Protein AF-0000000080211846 (afdb_homodimer)

Secondary structure (DSSP, 8-state):
----------------HHHHHHHHHHHHHHHHHHHTT-HHHHHHHHHHHHTS------SS-EEEEE-HHHHHTS---GGGHHHHHHHTEESS---HHHHHTSPTT-EEE-SSTT-EEEEEE--TT-EEETTEEEEEEEEE-SSS-EEEEESS----/----------------HHHHHHHHHHHHHHHHHHHTT-HHHHHHHHHHHHTS------SS-EEEEE-HHHHHTS---GGGHHHHHHHTEESS---HHHHHTSPTT-EEE-SSTT-EEEEEE--TT-EEETTEEEEEEEEE-SSS-EEEEESS----

Sequence (312 aa):
MGFHLFIFLALLTIPKSEATANRTDLHVAMAEMRSKSYYSFVMLLELLHSNGSQPQLSGEVTFLMPEDRKLSEFSVSVSSLRNFILSHTIPTPLNYNDFLHFPTGTLIPSGIQTRMITIQNHGRSNFLVNNAQIVAPNVCQSSSIRCHGIDKVIEYMGFHLFIFLALLTIPKSEATANRTDLHVAMAEMRSKSYYSFVMLLELLHSNGSQPQLSGEVTFLMPEDRKLSEFSVSVSSLRNFILSHTIPTPLNYNDFLHFPTGTLIPSGIQTRMITIQNHGRSNFLVNNAQIVAPNVCQSSSIRCHGIDKVIEY

Radius of gyration: 25.63 Å; Cα contacts (8 Å, |Δi|>4): 582; chains: 2; bounding box: 61×120×48 Å

Structure (mmCIF, N/CA/C/O backbone):
data_AF-0000000080211846-model_v1
#
loop_
_entity.id
_entity.type
_entity.pdbx_description
1 polymer 'FAS1 domain-containing protein SELMODRAFT_448915'
#
loop_
_atom_site.group_PDB
_atom_site.id
_atom_site.type_symbol
_atom_site.label_atom_id
_atom_site.label_alt_id
_atom_site.label_comp_id
_atom_site.label_asym_id
_atom_site.label_entity_id
_atom_site.label_seq_id
_atom_site.pdbx_PDB_ins_code
_atom_site.Cartn_x
_atom_site.Cartn_y
_atom_site.Cartn_z
_atom_site.occupancy
_atom_site.B_iso_or_equiv
_atom_site.auth_seq_id
_atom_site.auth_comp_id
_atom_site.auth_asym_id
_atom_site.auth_atom_id
_atom_site.pdbx_PDB_model_num
ATOM 1 N N . MET A 1 1 ? -34.312 -62.469 22.516 1 39.78 1 MET A N 1
ATOM 2 C CA . MET A 1 1 ? -33.281 -62 21.594 1 39.78 1 MET A CA 1
ATOM 3 C C . MET A 1 1 ? -33.219 -60.5 21.562 1 39.78 1 MET A C 1
ATOM 5 O O . MET A 1 1 ? -34.156 -59.844 21.078 1 39.78 1 MET A O 1
ATOM 9 N N . GLY A 1 2 ? -32.594 -59.781 22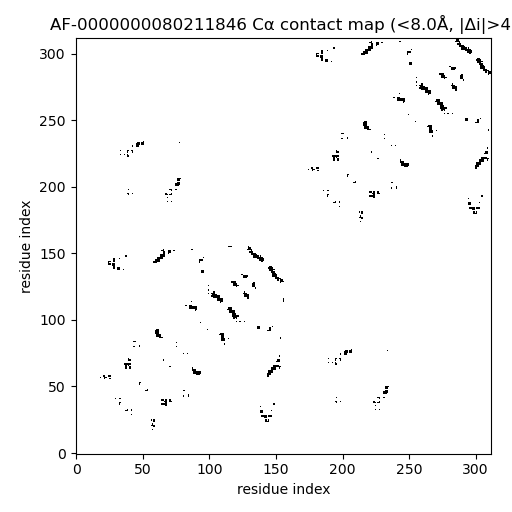.578 1 47.19 2 GLY A N 1
ATOM 10 C CA . GLY A 1 2 ? -32.5 -58.344 22.828 1 47.19 2 GLY A CA 1
ATOM 11 C C . GLY A 1 2 ? -31.672 -57.625 21.797 1 47.19 2 GLY A C 1
ATOM 12 O O . GLY A 1 2 ? -30.547 -58.031 21.484 1 47.19 2 GLY A O 1
ATOM 13 N N . PHE A 1 3 ? -32.344 -56.906 20.859 1 52.28 3 PHE A N 1
ATOM 14 C CA . PHE A 1 3 ? -31.766 -56.031 19.844 1 52.28 3 PHE A CA 1
ATOM 15 C C . PHE A 1 3 ? -30.969 -54.875 20.5 1 52.28 3 PHE A C 1
ATOM 17 O O . PHE A 1 3 ? -31.547 -54.062 21.203 1 52.28 3 PHE A O 1
ATOM 24 N N . HIS A 1 4 ? -29.719 -55.094 20.859 1 53.62 4 HIS A N 1
ATOM 25 C CA . HIS A 1 4 ? -28.859 -54 21.297 1 53.62 4 HIS A CA 1
ATOM 26 C C . HIS A 1 4 ? -28.625 -53 20.172 1 53.62 4 HIS A C 1
ATOM 28 O O . HIS A 1 4 ? -28.25 -53.375 19.062 1 53.62 4 HIS A O 1
ATOM 34 N N . LEU A 1 5 ? -29.312 -51.875 20.172 1 52.97 5 LEU A N 1
ATOM 35 C CA . LEU A 1 5 ? -29.125 -50.688 19.328 1 52.97 5 LEU A CA 1
ATOM 36 C C . LEU A 1 5 ? -27.75 -50.094 19.547 1 52.97 5 LEU A C 1
ATOM 38 O O . LEU A 1 5 ? -27.422 -49.656 20.656 1 52.97 5 LEU A O 1
ATOM 42 N N . PHE A 1 6 ? -26.734 -50.5 18.797 1 52.59 6 PHE A N 1
ATOM 43 C CA . PHE A 1 6 ? -25.438 -49.844 18.812 1 52.59 6 PHE A CA 1
ATOM 44 C C . PHE A 1 6 ? -25.547 -48.438 18.281 1 52.59 6 PHE A C 1
ATOM 46 O O . PHE A 1 6 ? -25.969 -48.219 17.141 1 52.59 6 PHE A O 1
ATOM 53 N N . ILE A 1 7 ? -25.766 -47.469 19.156 1 52.41 7 ILE A N 1
ATOM 54 C CA . ILE A 1 7 ? -25.703 -46.062 18.812 1 52.41 7 ILE A CA 1
ATOM 55 C C . ILE A 1 7 ? -24.281 -45.688 18.375 1 52.41 7 ILE A C 1
ATOM 57 O O . ILE A 1 7 ? -23.328 -45.844 19.141 1 52.41 7 ILE A O 1
ATOM 61 N N . PHE A 1 8 ? -23.969 -45.75 17.094 1 50.41 8 PHE A N 1
ATOM 62 C CA . PHE A 1 8 ? -22.719 -45.219 16.547 1 50.41 8 PHE A CA 1
ATOM 63 C C . PHE A 1 8 ? -22.656 -43.688 16.75 1 50.41 8 PHE A C 1
ATOM 65 O O . PHE A 1 8 ? -23.453 -42.969 16.156 1 50.41 8 PHE A O 1
ATOM 72 N N . LEU A 1 9 ? -22.141 -43.25 17.859 1 48.22 9 LEU A N 1
ATOM 73 C CA . LEU A 1 9 ? -21.844 -41.844 18.031 1 48.22 9 LEU A CA 1
ATOM 74 C C . LEU A 1 9 ? -20.703 -41.406 17.109 1 48.22 9 LEU A C 1
ATOM 76 O O . LEU A 1 9 ? -19.562 -41.844 17.266 1 48.22 9 LEU A O 1
ATOM 80 N N . ALA A 1 10 ? -21.016 -41.031 15.867 1 50.59 10 ALA A N 1
ATOM 81 C CA . ALA A 1 10 ? -20.031 -40.375 15 1 50.59 10 ALA A CA 1
ATOM 82 C C . ALA A 1 10 ? -19.531 -39.094 15.625 1 50.59 10 ALA A C 1
ATOM 84 O O . ALA A 1 10 ? -20.312 -38.156 15.859 1 50.59 10 ALA A O 1
ATOM 85 N N . LEU A 1 11 ? -18.469 -39.156 16.375 1 47.41 11 LEU A N 1
ATOM 86 C CA . LEU A 1 11 ? -17.781 -37.938 16.781 1 47.41 11 LEU A CA 1
ATOM 87 C C . LEU A 1 11 ? -17.391 -37.094 15.586 1 47.41 11 LEU A C 1
ATOM 89 O O . LEU A 1 11 ? -16.594 -37.5 14.742 1 47.41 11 LEU A O 1
ATOM 93 N N . LEU A 1 12 ? -18.25 -36.156 15.148 1 48.09 12 LEU A N 1
ATOM 94 C CA . LEU A 1 12 ? -17.906 -35.094 14.195 1 48.09 12 LEU A CA 1
ATOM 95 C C . LEU A 1 12 ? -16.688 -34.312 14.656 1 48.09 12 LEU A C 1
ATOM 97 O O . LEU A 1 12 ? -16.75 -33.562 15.625 1 48.09 12 LEU A O 1
ATOM 101 N N . THR A 1 13 ? -15.492 -34.781 14.43 1 43.75 13 THR A N 1
ATOM 102 C CA . THR A 1 13 ? -14.305 -33.938 14.594 1 43.75 13 THR A CA 1
ATOM 103 C C . THR A 1 13 ? -14.375 -32.719 13.672 1 43.75 13 THR A C 1
ATOM 105 O O . THR A 1 13 ? -14.539 -32.875 12.453 1 43.75 13 THR A O 1
ATOM 108 N N . ILE A 1 14 ? -14.992 -31.672 14.102 1 48.69 14 ILE A N 1
ATOM 109 C CA . ILE A 1 14 ? -14.883 -30.375 13.422 1 48.69 14 ILE A CA 1
ATOM 110 C C . ILE A 1 14 ? -13.43 -30.125 13.023 1 48.69 14 ILE A C 1
ATOM 112 O O . ILE A 1 14 ? -12.539 -30.141 13.875 1 48.69 14 ILE A O 1
ATOM 116 N N . PRO A 1 15 ? -13.102 -30.297 11.711 1 48.09 15 PRO A N 1
ATOM 117 C CA . PRO A 1 15 ? -11.734 -29.969 11.289 1 48.09 15 PRO A CA 1
ATOM 118 C C . PRO A 1 15 ? -11.289 -28.578 11.75 1 48.09 15 PRO A C 1
ATOM 120 O O . PRO A 1 15 ? -11.703 -27.578 11.18 1 48.09 15 PRO A O 1
ATOM 123 N N . LYS A 1 16 ? -11.352 -28.188 12.867 1 49.94 16 LYS A N 1
ATOM 124 C CA . LYS A 1 16 ? -10.859 -26.953 13.469 1 49.94 16 LYS A CA 1
ATOM 125 C C . LYS A 1 16 ? -9.461 -26.609 12.953 1 49.94 16 LYS A C 1
ATOM 127 O O . LYS A 1 16 ? -9.133 -25.438 12.773 1 49.94 16 LYS A O 1
ATOM 132 N N . SER A 1 17 ? -8.594 -27.5 12.641 1 47.66 17 SER A N 1
ATOM 133 C CA . SER A 1 17 ? -7.152 -27.344 12.484 1 47.66 17 SER A CA 1
ATOM 134 C C . SER A 1 17 ? -6.816 -26.578 11.211 1 47.66 17 SER A C 1
ATOM 136 O O . SER A 1 17 ? -5.879 -25.781 11.188 1 47.66 17 SER A O 1
ATOM 138 N N . GLU A 1 18 ? -7.852 -26.656 10.289 1 49.94 18 GLU A N 1
ATOM 139 C CA . GLU A 1 18 ? -7.48 -26.094 8.992 1 49.94 18 GLU A CA 1
ATOM 140 C C . GLU A 1 18 ? -7.562 -24.562 9.008 1 49.94 18 GLU A C 1
ATOM 142 O O . GLU A 1 18 ? -6.703 -23.891 8.438 1 49.94 18 GLU A O 1
ATOM 147 N N . ALA A 1 19 ? -8.555 -24.047 9.68 1 52.06 19 ALA A N 1
ATOM 148 C CA . ALA A 1 19 ? -8.789 -22.609 9.664 1 52.06 19 ALA A CA 1
ATOM 149 C C . ALA A 1 19 ? -7.656 -21.859 10.367 1 52.06 19 ALA A C 1
ATOM 151 O O . ALA A 1 19 ? -7.219 -20.812 9.906 1 52.06 19 ALA A O 1
ATOM 152 N N . THR A 1 20 ? -7.266 -22.406 11.586 1 51.19 20 THR A N 1
ATOM 153 C CA . THR A 1 20 ? -6.184 -21.766 12.32 1 51.19 20 THR A CA 1
ATOM 154 C C . THR A 1 20 ? -4.887 -21.812 11.516 1 51.19 20 THR A C 1
ATOM 156 O O . THR A 1 20 ? -4.133 -20.828 11.492 1 51.19 20 THR A O 1
ATOM 159 N N . ALA A 1 21 ? -4.637 -22.891 10.898 1 49.47 21 ALA A N 1
ATOM 160 C CA . ALA A 1 21 ? -3.461 -23.062 10.047 1 49.47 21 ALA A CA 1
ATOM 161 C C . ALA A 1 21 ? -3.439 -22.031 8.922 1 49.47 21 ALA A C 1
ATOM 163 O O . ALA A 1 21 ? -2.383 -21.5 8.586 1 49.47 21 ALA A O 1
ATOM 164 N N . ASN A 1 22 ? -4.574 -21.656 8.555 1 61.22 22 ASN A N 1
ATOM 165 C CA . ASN A 1 22 ? -4.707 -20.75 7.426 1 61.22 22 ASN A CA 1
ATOM 166 C C . ASN A 1 22 ? -4.34 -19.312 7.816 1 61.22 22 ASN A C 1
ATOM 168 O O . ASN A 1 22 ? -3.648 -18.625 7.066 1 61.22 22 ASN A O 1
ATOM 172 N N . ARG A 1 23 ? -4.645 -18.969 8.977 1 70.06 23 ARG A N 1
ATOM 173 C CA . ARG A 1 23 ? -4.309 -17.609 9.43 1 70.06 23 ARG A CA 1
ATOM 174 C C . ARG A 1 23 ? -2.814 -17.484 9.703 1 70.06 23 ARG A C 1
ATOM 176 O O . ARG A 1 23 ? -2.203 -16.469 9.359 1 70.06 23 ARG A O 1
ATOM 183 N N . THR A 1 24 ? -2.342 -18.562 10.156 1 81.56 24 THR A N 1
ATOM 184 C CA . THR A 1 24 ? -0.911 -18.594 10.438 1 81.56 24 THR A CA 1
ATOM 185 C C . THR A 1 24 ? -0.105 -18.578 9.148 1 81.56 24 THR A C 1
ATOM 187 O O . THR A 1 24 ? 0.896 -17.859 9.039 1 81.56 24 THR A O 1
ATOM 190 N N . ASP A 1 25 ? -0.625 -19.219 8.211 1 91.75 25 ASP A N 1
ATOM 191 C CA . ASP A 1 25 ? 0.097 -19.266 6.941 1 91.75 25 ASP A CA 1
ATOM 192 C C . ASP A 1 25 ? 0.125 -17.906 6.262 1 91.75 25 ASP A C 1
ATOM 194 O O . ASP A 1 25 ? 1.147 -17.5 5.699 1 91.75 25 ASP A O 1
ATOM 198 N N . LEU A 1 26 ? -0.958 -17.266 6.301 1 93.62 26 LEU A N 1
ATOM 199 C CA . LEU A 1 26 ? -1.021 -15.945 5.668 1 93.62 26 LEU A CA 1
ATOM 200 C C . LEU A 1 26 ? -0.091 -14.961 6.371 1 93.62 26 LEU A C 1
ATOM 202 O O . LEU A 1 26 ? 0.578 -14.164 5.715 1 93.62 26 LEU A O 1
ATOM 206 N N . HIS A 1 27 ? -0.063 -15.062 7.672 1 93.44 27 HIS A N 1
ATOM 207 C CA . HIS A 1 27 ? 0.817 -14.18 8.43 1 93.44 27 HIS A CA 1
ATOM 208 C C . HIS A 1 27 ? 2.281 -14.43 8.078 1 93.44 27 HIS A C 1
ATOM 210 O O . HIS A 1 27 ? 3.055 -13.484 7.91 1 93.44 27 HIS A O 1
ATOM 216 N N . VAL A 1 28 ? 2.625 -15.68 7.984 1 96.25 28 VAL A N 1
ATOM 217 C CA . VAL A 1 28 ? 3.99 -16.062 7.629 1 96.25 28 VAL A CA 1
ATOM 218 C C . VAL A 1 28 ? 4.312 -15.562 6.223 1 96.25 28 VAL A C 1
ATOM 220 O O . VAL A 1 28 ? 5.371 -14.977 5.992 1 96.25 28 VAL A O 1
ATOM 223 N N . ALA A 1 29 ? 3.412 -15.734 5.312 1 97 29 ALA A N 1
ATOM 224 C CA . ALA A 1 29 ? 3.607 -15.289 3.936 1 97 29 ALA A CA 1
ATOM 225 C C . ALA A 1 29 ? 3.771 -13.773 3.873 1 97 29 ALA A C 1
ATOM 227 O O . ALA A 1 29 ? 4.66 -13.266 3.182 1 97 29 ALA A O 1
ATOM 228 N N . MET A 1 30 ? 2.939 -13.062 4.598 1 97.12 30 MET A N 1
ATOM 229 C CA . MET A 1 30 ? 3 -11.602 4.586 1 97.12 30 MET A CA 1
ATOM 230 C C . MET A 1 30 ? 4.34 -11.109 5.121 1 97.12 30 MET A C 1
ATOM 232 O O . MET A 1 30 ? 4.875 -10.109 4.641 1 97.12 30 MET A O 1
ATOM 236 N N . ALA A 1 31 ? 4.844 -11.805 6.109 1 97.75 31 ALA A N 1
ATOM 237 C CA . ALA A 1 31 ? 6.16 -11.438 6.625 1 97.75 31 ALA A CA 1
ATOM 238 C C . ALA A 1 31 ? 7.238 -11.602 5.559 1 97.75 31 ALA A C 1
ATOM 240 O O . ALA A 1 31 ? 8.125 -10.758 5.426 1 97.75 31 ALA A O 1
ATOM 241 N N . GLU A 1 32 ? 7.125 -12.648 4.824 1 98.62 32 GLU A N 1
ATOM 242 C CA . GLU A 1 32 ? 8.086 -12.875 3.746 1 98.62 32 GLU A CA 1
ATOM 243 C C . GLU A 1 32 ? 7.914 -11.852 2.629 1 98.62 32 GLU A C 1
ATOM 245 O O . GLU A 1 32 ? 8.898 -11.375 2.064 1 98.62 32 GLU A O 1
ATOM 250 N N . MET A 1 33 ? 6.715 -11.461 2.273 1 98.75 33 MET A N 1
ATOM 251 C CA . MET A 1 33 ? 6.449 -10.406 1.302 1 98.75 33 MET A CA 1
ATOM 252 C C . MET A 1 33 ? 7.102 -9.094 1.733 1 98.75 33 MET A C 1
ATOM 254 O O . MET A 1 33 ? 7.762 -8.43 0.933 1 98.75 33 MET A O 1
ATOM 258 N N . ARG A 1 34 ? 6.941 -8.773 2.996 1 98.62 34 ARG A N 1
ATOM 259 C CA . ARG A 1 34 ? 7.508 -7.539 3.518 1 98.62 34 ARG A CA 1
ATOM 260 C C . ARG A 1 34 ? 9.031 -7.551 3.43 1 98.62 34 ARG A C 1
ATOM 262 O O . ARG A 1 34 ? 9.648 -6.531 3.115 1 98.62 34 ARG A O 1
ATOM 269 N N . SER A 1 35 ? 9.555 -8.695 3.678 1 98.5 35 SER A N 1
ATOM 270 C CA . SER A 1 35 ? 11.008 -8.812 3.66 1 98.5 35 SER A CA 1
ATOM 271 C C . SER A 1 35 ? 11.562 -8.547 2.266 1 98.5 35 SER A C 1
ATOM 273 O O . SER A 1 35 ? 12.75 -8.242 2.111 1 98.5 35 SER A O 1
ATOM 275 N N . LYS A 1 36 ? 10.719 -8.711 1.269 1 98.69 36 LYS A N 1
ATOM 276 C CA . LYS A 1 36 ? 11.133 -8.469 -0.11 1 98.69 36 LYS A CA 1
ATOM 277 C C . LYS A 1 36 ? 10.492 -7.203 -0.666 1 98.69 36 LYS A C 1
ATOM 279 O O . LYS A 1 36 ? 10.422 -7.02 -1.883 1 98.69 36 LYS A O 1
ATOM 284 N N . SER A 1 37 ? 9.922 -6.344 0.214 1 98.56 37 SER A N 1
ATOM 285 C CA . SER A 1 37 ? 9.477 -4.977 -0.052 1 98.56 37 SER A CA 1
ATOM 286 C C . SER A 1 37 ? 8.172 -4.961 -0.835 1 98.56 37 SER A C 1
ATOM 288 O O . SER A 1 37 ? 7.898 -4.016 -1.576 1 98.56 37 SER A O 1
ATOM 290 N N . TYR A 1 38 ? 7.418 -6.031 -0.747 1 98.81 38 TYR A N 1
ATOM 291 C CA . TYR A 1 38 ? 6.062 -6.023 -1.295 1 98.81 38 TYR A CA 1
ATOM 292 C C . TYR A 1 38 ? 5.059 -5.535 -0.26 1 98.81 38 TYR A C 1
ATOM 294 O O . TYR A 1 38 ? 4.125 -6.258 0.095 1 98.81 38 TYR A O 1
ATOM 302 N N . TYR A 1 39 ? 5.164 -4.289 0.101 1 98.69 39 TYR A N 1
ATOM 303 C CA . TYR A 1 39 ? 4.422 -3.691 1.204 1 98.69 39 TYR A CA 1
ATOM 304 C C . TYR A 1 39 ? 2.982 -3.396 0.794 1 98.69 39 TYR A C 1
ATOM 306 O O . TYR A 1 39 ? 2.051 -3.623 1.57 1 98.69 39 TYR A O 1
ATOM 314 N N . SER A 1 40 ? 2.855 -2.871 -0.429 1 98.12 40 SER A N 1
ATOM 315 C CA . SER A 1 40 ? 1.535 -2.463 -0.898 1 98.12 40 SER A CA 1
ATOM 316 C C . SER A 1 40 ? 0.604 -3.662 -1.038 1 98.12 40 SER A C 1
ATOM 318 O O . SER A 1 40 ? -0.578 -3.58 -0.695 1 98.12 40 SER A O 1
ATOM 320 N N . PHE A 1 41 ? 1.16 -4.766 -1.523 1 98.38 41 PHE A N 1
ATOM 321 C CA . PHE A 1 41 ? 0.325 -5.953 -1.658 1 98.38 41 PHE A CA 1
ATOM 322 C C . PHE A 1 41 ? -0.092 -6.48 -0.29 1 98.38 41 PHE A C 1
ATOM 324 O O . PHE A 1 41 ? -1.237 -6.895 -0.101 1 98.38 41 PHE A O 1
ATOM 331 N N . VAL A 1 42 ? 0.821 -6.492 0.665 1 97.38 42 VAL A N 1
ATOM 332 C CA . VAL A 1 42 ? 0.51 -6.891 2.035 1 97.38 42 VAL A CA 1
ATOM 333 C C . VAL A 1 42 ? -0.622 -6.02 2.58 1 97.38 42 VAL A C 1
ATOM 335 O O . VAL A 1 42 ? -1.56 -6.531 3.197 1 97.38 42 VAL A O 1
ATOM 338 N N . MET A 1 43 ? -0.547 -4.766 2.311 1 96.75 43 MET A N 1
ATOM 339 C CA . MET A 1 43 ? -1.569 -3.855 2.818 1 96.75 43 MET A CA 1
ATOM 340 C C . MET A 1 43 ? -2.934 -4.18 2.219 1 96.75 43 MET A C 1
ATOM 342 O O . MET A 1 43 ? -3.947 -4.152 2.918 1 96.75 43 MET A O 1
ATOM 346 N N . LEU A 1 44 ? -2.947 -4.473 0.944 1 95.62 44 LEU A N 1
ATOM 347 C CA . LEU A 1 44 ? -4.207 -4.855 0.316 1 95.62 44 LEU A CA 1
ATOM 348 C C . LEU A 1 44 ? -4.758 -6.137 0.939 1 95.62 44 LEU A C 1
ATOM 350 O O . LEU A 1 44 ? -5.965 -6.25 1.168 1 95.62 44 LEU A O 1
ATOM 354 N N . LEU A 1 45 ? -3.908 -7.117 1.182 1 94.94 45 LEU A N 1
ATOM 355 C CA . LEU A 1 45 ? -4.332 -8.359 1.816 1 94.94 45 LEU A CA 1
ATOM 356 C C . LEU A 1 45 ? -4.93 -8.094 3.193 1 94.94 45 LEU A C 1
ATOM 358 O O . LEU A 1 45 ? -5.953 -8.672 3.555 1 94.94 45 LEU A O 1
ATOM 362 N N . GLU A 1 46 ? -4.281 -7.18 3.91 1 92.12 46 GLU A N 1
ATOM 363 C CA . GLU A 1 46 ? -4.766 -6.836 5.242 1 92.12 46 GLU A CA 1
ATOM 364 C C . GLU A 1 46 ? -6.137 -6.168 5.172 1 92.12 46 GLU A C 1
ATOM 366 O O . GLU A 1 46 ? -7.016 -6.465 5.984 1 92.12 46 GLU A O 1
ATOM 371 N N . LEU A 1 47 ? -6.266 -5.277 4.23 1 93 47 LEU A N 1
ATOM 372 C CA . LEU A 1 47 ? -7.547 -4.605 4.062 1 93 47 LEU A CA 1
ATOM 373 C C . LEU A 1 47 ? -8.648 -5.609 3.725 1 93 47 LEU A C 1
ATOM 375 O O . LEU A 1 47 ? -9.758 -5.52 4.25 1 93 47 LEU A O 1
ATOM 379 N N . LEU A 1 48 ? -8.336 -6.504 2.891 1 91.12 48 LEU A N 1
ATOM 380 C CA . LEU A 1 48 ? -9.297 -7.527 2.494 1 91.12 48 LEU A CA 1
ATOM 381 C C . LEU A 1 48 ? -9.672 -8.406 3.682 1 91.12 48 LEU A C 1
ATOM 383 O O . LEU A 1 48 ? -10.844 -8.742 3.863 1 91.12 48 LEU A O 1
ATOM 387 N N . HIS A 1 49 ? -8.68 -8.805 4.406 1 85.62 49 HIS A N 1
ATOM 388 C CA . HIS A 1 49 ? -8.875 -9.703 5.535 1 85.62 49 HIS A CA 1
ATOM 389 C C . HIS A 1 49 ? -9.75 -9.07 6.602 1 85.62 49 HIS A C 1
ATOM 391 O O . HIS A 1 49 ? -10.531 -9.766 7.262 1 85.62 49 HIS A O 1
ATOM 397 N N . SER A 1 50 ? -9.766 -7.812 6.711 1 81 50 SER A N 1
ATOM 398 C CA . SER A 1 50 ? -10.5 -7.105 7.754 1 81 50 SER A CA 1
ATOM 399 C C . SER A 1 50 ? -11.969 -6.926 7.371 1 81 50 SER A C 1
ATOM 401 O O . SER A 1 50 ? -12.812 -6.656 8.227 1 81 50 SER A O 1
ATOM 403 N N . ASN A 1 51 ? -12.336 -6.91 6.113 1 74.75 51 ASN A N 1
ATOM 404 C CA . ASN A 1 51 ? -13.688 -6.625 5.633 1 74.75 51 ASN A CA 1
ATOM 405 C C . ASN A 1 51 ? -14.609 -7.828 5.797 1 74.75 51 ASN A C 1
ATOM 407 O O . ASN A 1 51 ? -15.805 -7.75 5.5 1 74.75 51 ASN A O 1
ATOM 411 N N . GLY A 1 52 ? -14.305 -8.781 6.566 1 61.78 52 GLY A N 1
ATOM 412 C CA . GLY A 1 52 ? -15.195 -9.883 6.91 1 61.78 52 GLY A CA 1
ATOM 413 C C . GLY A 1 52 ? -15.531 -10.766 5.727 1 61.78 52 GLY A C 1
ATOM 414 O O . GLY A 1 52 ? -16.141 -11.828 5.891 1 61.78 52 GLY A O 1
ATOM 415 N N . SER A 1 53 ? -15.625 -10.273 4.492 1 54.47 53 SER A N 1
ATOM 416 C CA . SER A 1 53 ? -16.078 -11.047 3.34 1 54.47 53 SER A CA 1
ATOM 417 C C . SER A 1 53 ? -15.023 -12.062 2.908 1 54.47 53 SER A C 1
ATOM 419 O O . SER A 1 53 ? -15.109 -12.625 1.813 1 54.47 53 SER A O 1
ATOM 421 N N . GLN A 1 54 ? -14.172 -12.5 3.688 1 55.34 54 GLN A N 1
ATOM 422 C CA . GLN A 1 54 ? -12.906 -13.039 3.211 1 55.34 54 GLN A CA 1
ATOM 423 C C . GLN A 1 54 ? -13.102 -14.383 2.52 1 55.34 54 GLN A C 1
ATOM 425 O O . GLN A 1 54 ? -13.641 -15.32 3.117 1 55.34 54 GLN A O 1
ATOM 430 N N . PRO A 1 55 ? -13.312 -14.336 1.182 1 53.91 55 PRO A N 1
ATOM 431 C CA . PRO A 1 55 ? -12.945 -15.656 0.663 1 53.91 55 PRO A CA 1
ATOM 432 C C . PRO A 1 55 ? -11.711 -16.234 1.351 1 53.91 55 PRO A C 1
ATOM 434 O O . PRO A 1 55 ? -10.828 -15.484 1.782 1 53.91 55 PRO A O 1
ATOM 437 N N . GLN A 1 56 ? -11.828 -17.281 2.006 1 55.31 56 GLN A N 1
ATOM 438 C CA . GLN A 1 56 ? -10.781 -18.016 2.711 1 55.31 56 GLN A CA 1
ATOM 439 C C . GLN A 1 56 ? -9.516 -18.109 1.867 1 55.31 56 GLN A C 1
ATOM 441 O O . GLN A 1 56 ? -9.469 -18.859 0.891 1 55.31 56 GLN A O 1
ATOM 446 N N . LEU A 1 57 ? -8.836 -16.906 1.703 1 70.81 57 LEU A N 1
ATOM 447 C CA . LEU A 1 57 ? -7.484 -17.203 1.244 1 70.81 57 LEU A CA 1
ATOM 448 C C . LEU A 1 57 ? -6.844 -18.281 2.119 1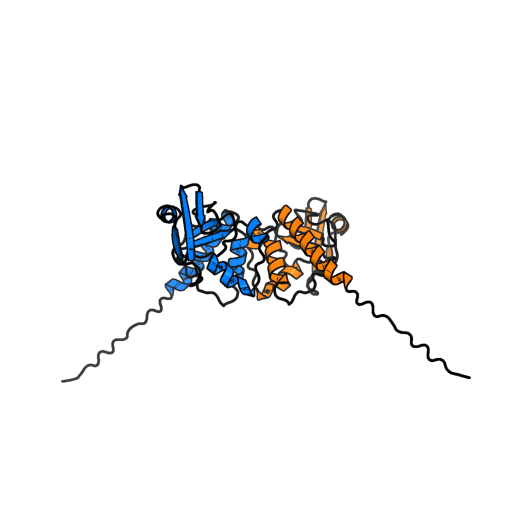 70.81 57 LEU A C 1
ATOM 450 O O . LEU A 1 57 ? -6.352 -17.984 3.211 1 70.81 57 LEU A O 1
ATOM 454 N N . SER A 1 58 ? -7.676 -19.406 2.105 1 65.06 58 SER A N 1
ATOM 455 C CA . SER A 1 58 ? -7.59 -20.562 2.975 1 65.06 58 SER A CA 1
ATOM 456 C C . SER A 1 58 ? -6.199 -21.188 2.934 1 65.06 58 SER A C 1
ATOM 458 O O . SER A 1 58 ? -5.977 -22.266 3.492 1 65.06 58 SER A O 1
ATOM 460 N N . GLY A 1 59 ? -5.32 -20.656 2.459 1 81.25 59 GLY A N 1
ATOM 461 C CA . GLY A 1 59 ? -4.07 -21.375 2.303 1 81.25 59 GLY A CA 1
ATOM 462 C C . GLY A 1 59 ? -3.963 -22.109 0.978 1 81.25 59 GLY A C 1
ATOM 463 O O . GLY A 1 59 ? -4.875 -22.031 0.151 1 81.25 59 GLY A O 1
ATOM 464 N N . GLU A 1 60 ? -2.805 -22.516 0.604 1 91.75 60 GLU A N 1
ATOM 465 C CA . GLU A 1 60 ? -2.488 -23.297 -0.588 1 91.75 60 GLU A CA 1
ATOM 466 C C . GLU A 1 60 ? -2.779 -22.5 -1.86 1 91.75 60 GLU A C 1
ATOM 468 O O . GLU A 1 60 ? -3.469 -23 -2.758 1 91.75 60 GLU A O 1
ATOM 473 N N . VAL A 1 61 ? -2.436 -21.344 -1.895 1 96.56 61 VAL A N 1
ATOM 474 C CA . VAL A 1 61 ? -2.609 -20.469 -3.055 1 96.56 61 VAL A CA 1
ATOM 475 C C . VAL A 1 61 ? -1.253 -19.938 -3.51 1 96.56 61 VAL A C 1
ATOM 477 O O . VAL A 1 61 ? -0.251 -20.094 -2.809 1 96.56 61 VAL A O 1
ATOM 480 N N . THR A 1 62 ? -1.191 -19.422 -4.672 1 98.06 62 THR A N 1
ATOM 481 C CA . THR A 1 62 ? -0.079 -18.625 -5.184 1 98.06 62 THR A CA 1
ATOM 482 C C . THR A 1 62 ? -0.503 -17.172 -5.402 1 98.06 62 THR A C 1
ATOM 484 O O . THR A 1 62 ? -1.474 -16.906 -6.113 1 98.06 62 THR A O 1
ATOM 487 N N . PHE A 1 63 ? 0.208 -16.312 -4.789 1 98.5 63 PHE A N 1
ATOM 488 C CA . PHE A 1 63 ? -0.016 -14.898 -5.059 1 98.5 63 PHE A CA 1
ATOM 489 C C . PHE A 1 63 ? 0.955 -14.383 -6.117 1 98.5 63 PHE A C 1
ATOM 491 O O . PHE A 1 63 ? 2.152 -14.672 -6.055 1 98.5 63 PHE A O 1
ATOM 498 N N . LEU A 1 64 ? 0.439 -13.68 -7.09 1 98.88 64 LEU A N 1
ATOM 499 C CA . LEU A 1 64 ? 1.207 -12.891 -8.047 1 98.88 64 LEU A CA 1
ATOM 500 C C . LEU A 1 64 ? 1.188 -11.414 -7.676 1 98.88 64 LEU A C 1
ATOM 502 O O . LEU A 1 64 ? 0.198 -10.719 -7.918 1 98.88 64 LEU A O 1
ATOM 506 N N . MET A 1 65 ? 2.262 -10.922 -7.129 1 98.94 65 MET A N 1
ATOM 507 C CA . MET A 1 65 ? 2.279 -9.633 -6.449 1 98.94 65 MET A CA 1
ATOM 508 C C . MET A 1 65 ? 2.912 -8.555 -7.332 1 98.94 65 MET A C 1
ATOM 510 O O . MET A 1 65 ? 4.125 -8.562 -7.551 1 98.94 65 MET A O 1
ATOM 514 N N . PRO A 1 66 ? 2.125 -7.586 -7.824 1 98.88 66 PRO A N 1
ATOM 515 C CA . PRO A 1 66 ? 2.785 -6.469 -8.508 1 98.88 66 PRO A CA 1
ATOM 516 C C . PRO A 1 66 ? 3.729 -5.695 -7.586 1 98.88 66 PRO A C 1
ATOM 518 O O . PRO A 1 66 ? 3.471 -5.582 -6.383 1 98.88 66 PRO A O 1
ATOM 521 N N . GLU A 1 67 ? 4.73 -5.172 -8.172 1 98.69 67 GLU A N 1
ATOM 522 C CA . GLU A 1 67 ? 5.625 -4.281 -7.441 1 98.69 67 GLU A CA 1
ATOM 523 C C . GLU A 1 67 ? 4.875 -3.062 -6.91 1 98.69 67 GLU A C 1
ATOM 525 O O . GLU A 1 67 ? 3.918 -2.596 -7.531 1 98.69 67 GLU A O 1
ATOM 530 N N . ASP A 1 68 ? 5.41 -2.502 -5.82 1 98.69 68 ASP A N 1
ATOM 531 C CA . ASP A 1 68 ? 4.746 -1.408 -5.117 1 98.69 68 ASP A CA 1
ATOM 532 C C . ASP A 1 68 ? 4.512 -0.221 -6.051 1 98.69 68 ASP A C 1
ATOM 534 O O . ASP A 1 68 ? 3.432 0.372 -6.047 1 98.69 68 ASP A O 1
ATOM 538 N N . ARG A 1 69 ? 5.512 0.151 -6.789 1 98.19 69 ARG A N 1
ATOM 539 C CA . ARG A 1 69 ? 5.379 1.297 -7.684 1 98.19 69 ARG A CA 1
ATOM 540 C C . ARG A 1 69 ? 4.246 1.086 -8.68 1 98.19 69 ARG A C 1
ATOM 542 O O . ARG A 1 69 ? 3.408 1.972 -8.875 1 98.19 69 ARG A O 1
ATOM 549 N N . LYS A 1 70 ? 4.199 -0.096 -9.266 1 98.19 70 LYS A N 1
ATOM 550 C CA . LYS A 1 70 ? 3.197 -0.384 -10.289 1 98.19 70 LYS A CA 1
ATOM 551 C C . LYS A 1 70 ? 1.8 -0.466 -9.68 1 98.19 70 LYS A C 1
ATOM 553 O O . LYS A 1 70 ? 0.825 -0.023 -10.289 1 98.19 70 LYS A O 1
ATOM 558 N N . LEU A 1 71 ? 1.73 -1.019 -8.516 1 98.12 71 LEU A N 1
ATOM 559 C CA . LEU A 1 71 ? 0.45 -1.102 -7.824 1 98.12 71 LEU A CA 1
ATOM 560 C C . LEU A 1 71 ? -0.068 0.29 -7.473 1 98.12 71 LEU A C 1
ATOM 562 O O . LEU A 1 71 ? -1.267 0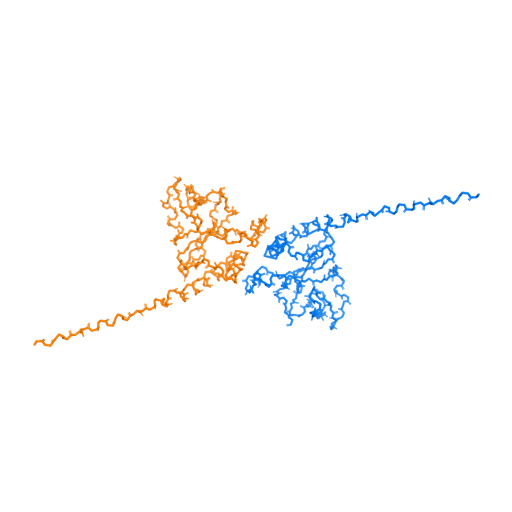.557 -7.582 1 98.12 71 LEU A O 1
ATOM 566 N N . SER A 1 72 ? 0.818 1.204 -7.047 1 97.12 72 SER A N 1
ATOM 567 C CA . SER A 1 72 ? 0.432 2.553 -6.645 1 97.12 72 SER A CA 1
ATOM 568 C C . SER A 1 72 ? -0.065 3.365 -7.836 1 97.12 72 SER A C 1
ATOM 570 O O . SER A 1 72 ? -0.729 4.391 -7.66 1 97.12 72 SER A O 1
ATOM 572 N N . GLU A 1 73 ? 0.281 2.928 -9.023 1 96.31 73 GLU A N 1
ATOM 573 C CA . GLU A 1 73 ? -0.128 3.611 -10.242 1 96.31 73 GLU A CA 1
ATOM 574 C C . GLU A 1 73 ? -1.48 3.104 -10.734 1 96.31 73 GLU A C 1
ATOM 576 O O . GLU A 1 73 ? -2.068 3.678 -11.656 1 96.31 73 GLU A O 1
ATOM 581 N N . PHE A 1 74 ? -1.934 2.051 -10.094 1 95 74 PHE A N 1
ATOM 582 C CA . PHE A 1 74 ? -3.199 1.427 -10.461 1 95 74 PHE A CA 1
ATOM 583 C C . PHE A 1 74 ? -4.309 1.849 -9.508 1 95 74 PHE A C 1
ATOM 585 O O . PHE A 1 74 ? -4.094 1.938 -8.297 1 95 74 PHE A O 1
ATOM 592 N N . SER A 1 75 ? -5.449 2.156 -10.023 1 90.56 75 SER A N 1
ATOM 593 C CA . SER A 1 75 ? -6.566 2.6 -9.195 1 90.56 75 SER A CA 1
ATOM 594 C C . SER A 1 75 ? -7.391 1.415 -8.703 1 90.56 75 SER A C 1
ATOM 596 O O . SER A 1 75 ? -8.211 0.871 -9.445 1 90.56 75 SER A O 1
ATOM 598 N N . VAL A 1 76 ? -7.098 0.997 -7.504 1 93.31 76 VAL A N 1
ATOM 599 C CA . VAL A 1 76 ? -7.902 -0.028 -6.852 1 93.31 76 VAL A CA 1
ATOM 600 C C . VAL A 1 76 ? -8.953 0.631 -5.961 1 93.31 76 VAL A C 1
ATOM 602 O O . VAL A 1 76 ? -8.656 1.588 -5.242 1 93.31 76 VAL A O 1
ATOM 605 N N . SER A 1 77 ? -10.188 0.195 -6.051 1 92.56 77 SER A N 1
ATOM 606 C CA . SER A 1 77 ? -11.25 0.692 -5.176 1 92.56 77 SER A CA 1
ATOM 607 C C . SER A 1 77 ? -11.602 -0.332 -4.105 1 92.56 77 SER A C 1
ATOM 609 O O . SER A 1 77 ? -11.297 -1.519 -4.246 1 92.56 77 SER A O 1
ATOM 611 N N . VAL A 1 78 ? -12.289 0.141 -3.086 1 90.81 78 VAL A N 1
ATOM 612 C CA . VAL A 1 78 ? -12.711 -0.754 -2.014 1 90.81 78 VAL A CA 1
ATOM 613 C C . VAL A 1 78 ? -13.664 -1.812 -2.57 1 90.81 78 VAL A C 1
ATOM 615 O O . VAL A 1 78 ? -13.547 -2.994 -2.236 1 90.81 78 VAL A O 1
ATOM 618 N N . SER A 1 79 ? -14.531 -1.391 -3.467 1 91.19 79 SER A N 1
ATOM 619 C CA . SER A 1 79 ? -15.539 -2.299 -4.004 1 91.19 79 SER A CA 1
ATOM 620 C C . SER A 1 79 ? -14.906 -3.352 -4.91 1 91.19 79 SER A C 1
ATOM 622 O O . SER A 1 79 ? -15.477 -4.426 -5.113 1 91.19 79 SER A O 1
ATOM 624 N N . SER A 1 80 ? -13.703 -3.064 -5.434 1 93.88 80 SER A N 1
ATOM 625 C CA . SER A 1 80 ? -13.078 -3.996 -6.363 1 93.88 80 SER A CA 1
ATOM 626 C C . SER A 1 80 ? -11.93 -4.75 -5.699 1 93.88 80 SER A C 1
ATOM 628 O O . SER A 1 80 ? -11.273 -5.582 -6.332 1 93.88 80 SER A O 1
ATOM 630 N N . LEU A 1 81 ? -11.703 -4.488 -4.457 1 94.5 81 LEU A N 1
ATOM 631 C CA . LEU A 1 81 ? -10.531 -4.996 -3.752 1 94.5 81 LEU A CA 1
ATOM 632 C C . LEU A 1 81 ? -10.492 -6.52 -3.793 1 94.5 81 LEU A C 1
ATOM 634 O O . LEU A 1 81 ? -9.461 -7.109 -4.121 1 94.5 81 LEU A O 1
ATOM 638 N N . ARG A 1 82 ? -11.609 -7.133 -3.504 1 93.69 82 ARG A N 1
ATOM 639 C CA . ARG A 1 82 ? -11.664 -8.594 -3.49 1 93.69 82 ARG A CA 1
ATOM 640 C C . ARG A 1 82 ? -11.344 -9.164 -4.867 1 93.69 82 ARG A C 1
ATOM 642 O O . ARG A 1 82 ? -10.523 -10.078 -4.988 1 93.69 82 ARG A O 1
ATOM 649 N N . ASN A 1 83 ? -11.984 -8.641 -5.879 1 95.19 83 ASN A N 1
ATOM 650 C CA . ASN A 1 83 ? -11.75 -9.125 -7.234 1 95.19 83 ASN A CA 1
ATOM 651 C C . ASN A 1 83 ? -10.305 -8.891 -7.668 1 95.19 83 ASN A C 1
ATOM 653 O O . ASN A 1 83 ? -9.734 -9.711 -8.391 1 95.19 83 ASN A O 1
ATOM 657 N N . PHE A 1 84 ? -9.797 -7.785 -7.234 1 96.75 84 PHE A N 1
ATOM 658 C CA . PHE A 1 84 ? -8.406 -7.492 -7.551 1 96.75 84 PHE A CA 1
ATOM 659 C C . PHE A 1 84 ? -7.48 -8.562 -6.977 1 96.75 84 PHE A C 1
ATOM 661 O O . PHE A 1 84 ? -6.652 -9.125 -7.695 1 96.75 84 PHE A O 1
ATOM 668 N N . ILE A 1 85 ? -7.668 -8.875 -5.715 1 96.75 85 ILE A N 1
ATOM 669 C CA . ILE A 1 85 ? -6.809 -9.852 -5.051 1 96.75 85 ILE A CA 1
ATOM 670 C C . ILE A 1 85 ? -7.008 -11.227 -5.68 1 96.75 85 ILE A C 1
ATOM 672 O O . ILE A 1 85 ? -6.039 -11.93 -5.973 1 96.75 85 ILE A O 1
ATOM 676 N N . LEU A 1 86 ? -8.211 -11.586 -5.926 1 96.56 86 LEU A N 1
ATOM 677 C CA . LEU A 1 86 ? -8.5 -12.898 -6.492 1 96.56 86 LEU A CA 1
ATOM 678 C C . LEU A 1 86 ? -7.914 -13.031 -7.895 1 96.56 86 LEU A C 1
ATOM 680 O O . LEU A 1 86 ? -7.453 -14.102 -8.281 1 96.56 86 LEU A O 1
ATOM 684 N N . SER A 1 87 ? -7.859 -11.953 -8.672 1 97.44 87 SER A N 1
ATOM 685 C CA . SER A 1 87 ? -7.285 -11.969 -10.008 1 97.44 87 SER A CA 1
ATOM 686 C C . SER A 1 87 ? -5.773 -12.156 -9.961 1 97.44 87 SER A C 1
ATOM 688 O O . SER A 1 87 ? -5.152 -12.508 -10.969 1 97.44 87 SER A O 1
ATOM 690 N N . HIS A 1 88 ? -5.207 -11.914 -8.844 1 98.44 88 HIS A N 1
ATOM 691 C CA . HIS A 1 88 ? -3.773 -12.078 -8.633 1 98.44 88 HIS A CA 1
ATOM 692 C C . HIS A 1 88 ? -3.479 -13.32 -7.797 1 98.44 88 HIS A C 1
ATOM 694 O O . HIS A 1 88 ? -2.424 -13.406 -7.164 1 98.44 88 HIS A O 1
ATOM 700 N N . THR A 1 89 ? -4.508 -14.211 -7.734 1 97.62 89 THR A N 1
ATOM 701 C CA . THR A 1 89 ? -4.391 -15.445 -6.965 1 97.62 89 THR A CA 1
ATOM 702 C C . THR A 1 89 ? -4.621 -16.656 -7.855 1 97.62 89 THR A C 1
ATOM 704 O O . THR A 1 89 ? -5.555 -16.672 -8.664 1 97.62 89 THR A O 1
ATOM 707 N N . ILE A 1 90 ? -3.693 -17.609 -7.793 1 97.5 90 ILE A N 1
ATOM 708 C CA . ILE A 1 90 ? -3.904 -18.938 -8.344 1 97.5 90 ILE A CA 1
ATOM 709 C C . ILE A 1 90 ? -4.297 -19.906 -7.219 1 97.5 90 ILE A C 1
ATOM 711 O O . ILE A 1 90 ? -3.576 -20.031 -6.23 1 97.5 90 ILE A O 1
ATOM 715 N N . PRO A 1 91 ? -5.457 -20.578 -7.312 1 95.69 91 PRO A N 1
ATOM 716 C CA . PRO A 1 91 ? -5.926 -21.422 -6.215 1 95.69 91 PRO A CA 1
ATOM 717 C C . PRO A 1 91 ? -5.188 -22.766 -6.137 1 95.69 91 PRO A C 1
ATOM 719 O O . PRO A 1 91 ? -5.809 -23.797 -5.938 1 95.69 91 PRO A O 1
ATOM 722 N N . THR A 1 92 ? -3.963 -22.812 -6.332 1 95.81 92 THR A N 1
ATOM 723 C CA . THR A 1 92 ? -3.018 -23.906 -6.188 1 95.81 92 THR A CA 1
ATOM 724 C C . THR A 1 92 ? -1.62 -23.391 -5.867 1 95.81 92 THR A C 1
ATOM 726 O O . THR A 1 92 ? -1.151 -22.438 -6.496 1 95.81 92 THR A O 1
ATOM 729 N N . PRO A 1 93 ? -0.97 -23.922 -4.875 1 96.88 93 PRO A N 1
ATOM 730 C CA . PRO A 1 93 ? 0.397 -23.469 -4.605 1 96.88 93 PRO A CA 1
ATOM 731 C C . PRO A 1 93 ? 1.388 -23.922 -5.68 1 96.88 93 PRO A C 1
ATOM 733 O O . PRO A 1 93 ? 1.508 -25.109 -5.957 1 96.88 93 PRO A O 1
ATOM 736 N N . LEU A 1 94 ? 2.029 -22.984 -6.32 1 97.81 94 LEU A N 1
ATOM 737 C CA . LEU A 1 94 ? 3.006 -23.25 -7.371 1 97.81 94 LEU A CA 1
ATOM 738 C C . LEU A 1 94 ? 4.34 -22.578 -7.059 1 97.81 94 LEU A C 1
ATOM 740 O O . LEU A 1 94 ? 4.406 -21.359 -6.914 1 97.81 94 LEU A O 1
ATOM 744 N N . ASN A 1 95 ? 5.371 -23.375 -6.93 1 97.56 95 ASN A N 1
ATOM 745 C CA . ASN A 1 95 ? 6.711 -22.797 -6.926 1 97.56 95 ASN A CA 1
ATOM 746 C C . ASN A 1 95 ? 7.156 -22.406 -8.328 1 97.56 95 ASN A C 1
ATOM 748 O O . ASN A 1 95 ? 6.539 -22.812 -9.32 1 97.56 95 ASN A O 1
ATOM 752 N N . TYR A 1 96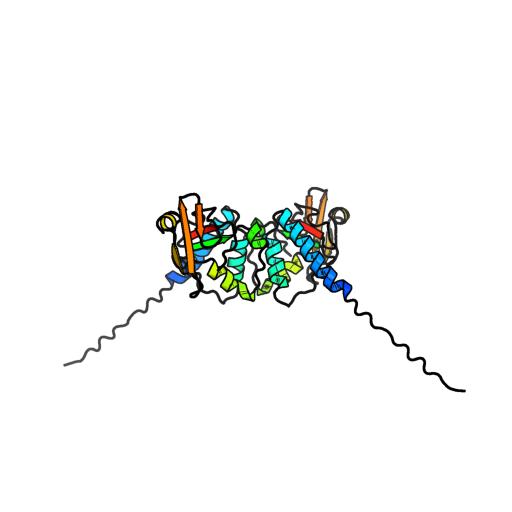 ? 8.219 -21.625 -8.344 1 97.88 96 TYR A N 1
ATOM 753 C CA . TYR A 1 96 ? 8.664 -21.125 -9.641 1 97.88 96 TYR A CA 1
ATOM 754 C C . TYR A 1 96 ? 9.008 -22.281 -10.578 1 97.88 96 TYR A C 1
ATOM 756 O O . TYR A 1 96 ? 8.734 -22.219 -11.781 1 97.88 96 TYR A O 1
ATOM 764 N N . ASN A 1 97 ? 9.633 -23.344 -10.07 1 96.06 97 ASN A N 1
ATOM 765 C CA . ASN A 1 97 ? 9.969 -24.5 -10.891 1 96.06 97 ASN A CA 1
ATOM 766 C C . ASN A 1 97 ? 8.727 -25.125 -11.5 1 96.06 97 ASN A C 1
ATOM 768 O O . ASN A 1 97 ? 8.773 -25.656 -12.617 1 96.06 97 ASN A O 1
ATOM 772 N N . ASP A 1 98 ? 7.613 -25.188 -10.805 1 96.31 98 ASP A N 1
ATOM 773 C CA . ASP A 1 98 ? 6.355 -25.688 -11.359 1 96.31 98 ASP A CA 1
ATOM 774 C C . ASP A 1 98 ? 5.938 -24.875 -12.578 1 96.31 98 ASP A C 1
ATOM 776 O O . ASP A 1 98 ? 5.516 -25.438 -13.594 1 96.31 98 ASP A O 1
ATOM 780 N N . PHE A 1 99 ? 6.082 -23.516 -12.516 1 95.31 99 PHE A N 1
ATOM 781 C CA . PHE A 1 99 ? 5.758 -22.625 -13.625 1 95.31 99 PHE A CA 1
ATOM 782 C C . PHE A 1 99 ? 6.574 -22.984 -14.859 1 95.31 99 PHE A C 1
ATOM 784 O O . PHE A 1 99 ? 6.043 -23.031 -15.977 1 95.31 99 PHE A O 1
ATOM 791 N N . LEU A 1 100 ? 7.828 -23.25 -14.641 1 94.25 100 LEU A N 1
ATOM 792 C CA . LEU A 1 100 ? 8.766 -23.453 -15.742 1 94.25 100 LEU A CA 1
ATOM 793 C C . LEU A 1 100 ? 8.414 -24.703 -16.531 1 94.25 100 LEU A C 1
ATOM 795 O O . LEU A 1 100 ? 8.875 -24.875 -17.672 1 94.25 100 LEU A O 1
ATOM 799 N N . HIS A 1 101 ? 7.605 -25.531 -15.977 1 94.94 101 HIS A N 1
ATOM 800 C CA . HIS A 1 101 ? 7.211 -26.75 -16.672 1 94.94 101 HIS A CA 1
ATOM 801 C C . HIS A 1 101 ? 6.004 -26.516 -17.562 1 94.94 101 HIS A C 1
ATOM 803 O O . HIS A 1 101 ? 5.668 -27.344 -18.406 1 94.94 101 HIS A O 1
ATOM 809 N N . PHE A 1 102 ? 5.34 -25.375 -17.375 1 95.81 102 PHE A N 1
ATOM 810 C CA . PHE A 1 102 ? 4.203 -25.047 -18.234 1 95.81 102 PHE A CA 1
ATOM 811 C C . PHE A 1 102 ? 4.676 -24.547 -19.594 1 95.81 102 PHE A C 1
ATOM 813 O O . PHE A 1 102 ? 5.453 -23.594 -19.672 1 95.81 102 PHE A O 1
ATOM 820 N N . PRO A 1 103 ? 4.254 -25.188 -20.672 1 95.69 103 PRO A N 1
ATOM 821 C CA . PRO A 1 103 ? 4.582 -24.625 -21.984 1 95.69 103 PRO A CA 1
ATOM 822 C C . PRO A 1 103 ? 3.812 -23.344 -22.312 1 95.69 103 PRO A C 1
ATOM 824 O O . PRO A 1 103 ? 2.75 -23.109 -21.734 1 95.69 103 PRO A O 1
ATOM 827 N N . THR A 1 104 ? 4.332 -22.531 -23.156 1 97.06 104 THR A N 1
ATOM 828 C CA . THR A 1 104 ? 3.633 -21.359 -23.672 1 97.06 104 THR A CA 1
ATOM 829 C C . THR A 1 104 ? 2.242 -21.734 -24.172 1 97.06 104 THR A C 1
ATOM 831 O O . THR A 1 104 ? 2.07 -22.75 -24.844 1 97.06 104 THR A O 1
ATOM 834 N N . GLY A 1 105 ? 1.269 -20.938 -23.812 1 97.25 105 GLY A N 1
ATOM 835 C CA . GLY A 1 105 ? -0.103 -21.172 -24.234 1 97.25 105 GLY A CA 1
ATOM 836 C C . GLY A 1 105 ? -0.946 -21.859 -23.172 1 97.25 105 GLY A C 1
ATOM 837 O O . GLY A 1 105 ? -2.172 -21.922 -23.297 1 97.25 105 GLY A O 1
ATOM 838 N N . THR A 1 106 ? -0.275 -22.422 -22.125 1 97.62 106 THR A N 1
ATOM 839 C CA . THR A 1 106 ? -1.008 -23.031 -21.031 1 97.62 106 THR A CA 1
ATOM 840 C C . THR A 1 106 ? -1.943 -22.031 -20.359 1 97.62 106 THR A C 1
ATOM 842 O O . THR A 1 106 ? -1.576 -20.875 -20.156 1 97.62 106 THR A O 1
ATOM 845 N N . LEU A 1 107 ? -3.186 -22.438 -20.016 1 97.81 107 LEU A N 1
ATOM 846 C CA . LEU A 1 107 ? -4.152 -21.641 -19.266 1 97.81 107 LEU A CA 1
ATOM 847 C C . LEU A 1 107 ? -4.277 -22.141 -17.828 1 97.81 107 LEU A C 1
ATOM 849 O O . LEU A 1 107 ? -4.465 -23.328 -17.609 1 97.81 107 LEU A O 1
ATOM 853 N N . ILE A 1 108 ? -4.129 -21.266 -16.922 1 97.44 108 ILE A N 1
ATOM 854 C CA . ILE A 1 108 ? -4.273 -21.562 -15.5 1 97.44 108 ILE A CA 1
ATOM 855 C C . ILE A 1 108 ? -5.406 -20.719 -14.914 1 97.44 108 ILE A C 1
ATOM 857 O O . ILE A 1 108 ? -5.5 -19.516 -15.188 1 97.44 108 ILE A O 1
ATOM 861 N N . PRO A 1 109 ? -6.262 -21.312 -14.117 1 97.31 109 PRO A N 1
ATOM 862 C CA . PRO A 1 109 ? -7.324 -20.5 -13.508 1 97.31 109 PRO A CA 1
ATOM 863 C C . PRO A 1 109 ? -6.793 -19.516 -12.469 1 97.31 109 PRO A C 1
ATOM 865 O O . PRO A 1 109 ? -5.844 -19.828 -11.75 1 97.31 109 PRO A O 1
ATOM 868 N N . SER A 1 110 ? -7.426 -18.344 -12.414 1 98 110 SER A N 1
ATOM 869 C CA . SER A 1 110 ? -7.234 -17.438 -11.281 1 98 110 SER A CA 1
ATOM 870 C C . SER A 1 110 ? -8.281 -17.688 -10.195 1 98 110 SER A C 1
ATOM 872 O O . SER A 1 110 ? -9.047 -18.656 -10.273 1 98 110 SER A O 1
ATOM 874 N N . GLY A 1 111 ? -8.281 -16.875 -9.172 1 95.75 111 GLY A N 1
ATOM 875 C CA . GLY A 1 111 ? -9.289 -16.953 -8.125 1 95.75 111 GLY A CA 1
ATOM 876 C C . GLY A 1 111 ? -10.672 -16.531 -8.602 1 95.75 111 GLY A C 1
ATOM 877 O O . GLY A 1 111 ? -11.656 -16.719 -7.891 1 95.75 111 GLY A O 1
ATOM 878 N N . ILE A 1 112 ? -10.672 -15.867 -9.797 1 95.88 112 ILE A N 1
ATOM 879 C CA . ILE A 1 112 ? -11.938 -15.547 -10.461 1 95.88 112 ILE A CA 1
ATOM 880 C C . ILE A 1 112 ? -12.242 -16.609 -11.523 1 95.88 112 ILE A C 1
ATOM 882 O O . ILE A 1 112 ? -11.508 -16.719 -12.508 1 95.88 112 ILE A O 1
ATOM 886 N N . GLN A 1 113 ? -13.281 -17.359 -11.367 1 92.06 113 GLN A N 1
ATOM 887 C CA . GLN A 1 113 ? -13.617 -18.547 -12.156 1 92.06 113 GLN A CA 1
ATOM 888 C C . GLN A 1 113 ? -13.602 -18.219 -13.648 1 92.06 113 GLN A C 1
ATOM 890 O O . GLN A 1 113 ? -13.18 -19.047 -14.461 1 92.06 113 GLN A O 1
ATOM 895 N N . THR A 1 114 ? -13.93 -17.047 -14 1 95.94 114 THR A N 1
ATOM 896 C CA . THR A 1 114 ? -14.07 -16.719 -15.414 1 95.94 114 THR A CA 1
ATOM 897 C C . THR A 1 114 ? -12.797 -16.094 -15.953 1 95.94 114 THR A C 1
ATOM 899 O O . THR A 1 114 ? -12.727 -15.719 -17.125 1 95.94 114 THR A O 1
ATOM 902 N N . ARG A 1 115 ? -11.766 -16.047 -15.195 1 97.38 115 ARG A N 1
ATOM 903 C CA . ARG A 1 115 ? -10.508 -15.422 -15.602 1 97.38 115 ARG A CA 1
ATOM 904 C C . ARG A 1 115 ? -9.367 -16.438 -15.602 1 97.38 115 ARG A C 1
ATOM 906 O O . ARG A 1 115 ? -8.984 -16.938 -14.539 1 97.38 115 ARG A O 1
ATOM 913 N N . MET A 1 116 ? -8.836 -16.609 -16.797 1 98.38 116 MET A N 1
ATOM 914 C CA . MET A 1 116 ? -7.703 -17.516 -16.938 1 98.38 116 MET A CA 1
ATOM 915 C C . MET A 1 116 ? -6.406 -16.75 -17.172 1 98.38 116 MET A C 1
ATOM 917 O O . MET A 1 116 ? -6.402 -15.727 -17.859 1 98.38 116 MET A O 1
ATOM 921 N N . ILE A 1 117 ? -5.379 -17.281 -16.641 1 98.62 117 ILE A N 1
ATOM 922 C CA . ILE A 1 117 ? -4.035 -16.75 -16.828 1 98.62 117 ILE A CA 1
ATOM 923 C C . ILE A 1 117 ? -3.322 -17.516 -17.938 1 98.62 117 ILE A C 1
ATOM 925 O O . ILE A 1 117 ? -3.236 -18.75 -17.875 1 98.62 117 ILE A O 1
ATOM 929 N N . THR A 1 118 ? -2.836 -16.812 -18.906 1 98.31 118 THR A 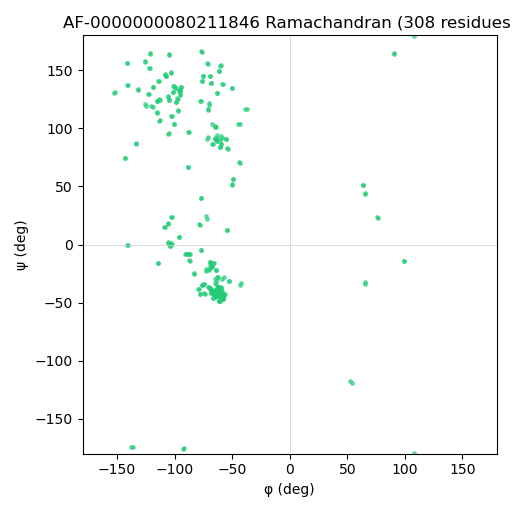N 1
ATOM 930 C CA . THR A 1 118 ? -2.068 -17.422 -19.984 1 98.31 118 THR A CA 1
ATOM 931 C C . THR A 1 118 ? -0.573 -17.359 -19.688 1 98.31 118 THR A C 1
ATOM 933 O O . THR A 1 118 ? -0.05 -16.312 -19.328 1 98.31 118 THR A O 1
ATOM 936 N N . ILE A 1 119 ? 0.08 -18.438 -19.922 1 97.94 119 ILE A N 1
ATOM 937 C CA . ILE A 1 119 ? 1.505 -18.547 -19.625 1 97.94 119 ILE A CA 1
ATOM 938 C C . ILE A 1 119 ? 2.314 -18.375 -20.922 1 97.94 119 ILE A C 1
ATOM 940 O O . ILE A 1 119 ? 1.957 -18.922 -21.953 1 97.94 119 ILE A O 1
ATOM 944 N N . GLN A 1 120 ? 3.281 -17.562 -20.906 1 97.44 120 GLN A N 1
ATOM 945 C CA . GLN A 1 120 ? 4.34 -17.531 -21.906 1 97.44 120 GLN A CA 1
ATOM 946 C C . GLN A 1 120 ? 5.691 -17.891 -21.297 1 97.44 120 GLN A C 1
ATOM 948 O O . GLN A 1 120 ? 6.195 -17.172 -20.438 1 97.44 120 GLN A O 1
ATOM 953 N N . ASN A 1 121 ? 6.246 -18.953 -21.672 1 96.5 121 ASN A N 1
ATOM 954 C CA . ASN A 1 121 ? 7.5 -19.484 -21.141 1 96.5 121 ASN A CA 1
ATOM 955 C C . ASN A 1 121 ? 8.648 -19.281 -22.125 1 96.5 121 ASN A C 1
ATOM 957 O O . ASN A 1 121 ? 8.844 -20.078 -23.047 1 96.5 121 ASN A O 1
ATOM 961 N N . HIS A 1 122 ? 9.438 -18.203 -22 1 93 122 HIS A N 1
ATOM 962 C CA . HIS A 1 122 ? 10.586 -17.922 -22.844 1 93 122 HIS A CA 1
ATOM 963 C C . HIS A 1 122 ? 11.891 -18.25 -22.141 1 93 122 HIS A C 1
ATOM 965 O O . HIS A 1 122 ? 12.906 -17.578 -22.344 1 93 122 HIS A O 1
ATOM 971 N N . GLY A 1 123 ? 11.75 -19.141 -21.172 1 86.88 123 GLY A N 1
ATOM 972 C CA . GLY A 1 123 ? 12.906 -19.547 -20.391 1 86.88 123 GLY A CA 1
ATOM 973 C C . GLY A 1 123 ? 12.891 -19 -18.969 1 86.88 123 GLY A C 1
ATOM 974 O O . GLY A 1 123 ? 11.984 -18.25 -18.594 1 86.88 123 GLY A O 1
ATOM 975 N N . ARG A 1 124 ? 13.891 -19.312 -18.172 1 83.69 124 ARG A N 1
ATOM 976 C CA . ARG A 1 124 ? 13.953 -19.078 -16.734 1 83.69 124 ARG A CA 1
ATOM 977 C C . ARG A 1 124 ? 13.922 -17.594 -16.406 1 83.69 124 ARG A C 1
ATOM 979 O O . ARG A 1 124 ? 13.352 -17.188 -15.391 1 83.69 124 ARG A O 1
ATOM 986 N N . SER A 1 125 ? 14.422 -16.844 -17.266 1 87.81 125 SER A N 1
ATOM 987 C CA . SER A 1 125 ? 14.539 -15.422 -16.922 1 87.81 125 SER A CA 1
ATOM 988 C C . SER A 1 125 ? 13.445 -14.602 -17.594 1 87.81 125 SER A C 1
ATOM 990 O O . SER A 1 125 ? 13.398 -13.375 -17.438 1 87.81 125 SER A O 1
ATOM 992 N N . ASN A 1 126 ? 12.656 -15.281 -18.297 1 93.69 126 ASN A N 1
ATOM 993 C CA . ASN A 1 126 ? 11.617 -14.586 -19.047 1 93.69 126 ASN A CA 1
ATOM 994 C C . ASN A 1 126 ? 10.312 -15.383 -19.078 1 93.69 126 ASN A C 1
ATOM 996 O O . ASN A 1 126 ? 10 -16.031 -20.078 1 93.69 126 ASN A O 1
ATOM 1000 N N . PHE A 1 127 ? 9.609 -15.406 -18.016 1 96.94 127 PHE A N 1
ATOM 1001 C CA . PHE A 1 127 ? 8.344 -16.109 -17.828 1 96.94 127 PHE A CA 1
ATOM 1002 C C . PHE A 1 127 ? 7.211 -15.117 -17.578 1 96.94 127 PHE A C 1
ATOM 1004 O O . PHE A 1 127 ? 7.273 -14.312 -16.656 1 96.94 127 PHE A O 1
ATOM 1011 N N . LEU A 1 128 ? 6.184 -15.188 -18.406 1 98 128 LEU A N 1
ATOM 1012 C CA . LEU A 1 128 ? 5.102 -14.211 -18.344 1 98 128 LEU A CA 1
ATOM 1013 C C . LEU A 1 128 ? 3.795 -14.867 -17.906 1 98 128 LEU A C 1
ATOM 1015 O O . LEU A 1 128 ? 3.514 -16 -18.297 1 98 128 LEU A O 1
ATOM 1019 N N . VAL A 1 129 ? 3.062 -14.219 -17.125 1 98.31 129 VAL A N 1
ATOM 1020 C CA . VAL A 1 129 ? 1.671 -14.508 -16.781 1 98.31 129 VAL A CA 1
ATOM 1021 C C . VAL A 1 129 ? 0.772 -13.391 -17.312 1 98.31 129 VAL A C 1
ATOM 1023 O O . VAL A 1 129 ? 0.73 -12.297 -16.75 1 98.31 129 VAL A O 1
ATOM 1026 N N . ASN A 1 130 ? 0.028 -13.633 -18.344 1 98.31 130 ASN A N 1
ATOM 1027 C CA . ASN A 1 130 ? -0.672 -12.617 -19.109 1 98.31 130 ASN A CA 1
ATOM 1028 C C . ASN A 1 130 ? 0.277 -11.516 -19.578 1 98.31 130 ASN A C 1
ATOM 1030 O O . ASN A 1 130 ? 1.24 -11.781 -20.297 1 98.31 130 ASN A O 1
ATOM 1034 N N . ASN A 1 131 ? 0.079 -10.305 -19.188 1 98.38 131 ASN A N 1
ATOM 1035 C CA . ASN A 1 131 ? 0.883 -9.164 -19.609 1 98.38 131 ASN A CA 1
ATOM 1036 C C . ASN A 1 131 ? 2.105 -8.984 -18.719 1 98.38 131 ASN A C 1
ATOM 1038 O O . ASN A 1 131 ? 2.965 -8.141 -19 1 98.38 131 ASN A O 1
ATOM 1042 N N . ALA A 1 132 ? 2.197 -9.711 -17.641 1 98.56 132 ALA A N 1
ATOM 1043 C CA . ALA A 1 132 ? 3.178 -9.422 -16.594 1 98.56 132 ALA A CA 1
ATOM 1044 C C . ALA A 1 132 ? 4.293 -10.461 -16.578 1 98.56 132 ALA A C 1
ATOM 1046 O O . ALA A 1 132 ? 4.043 -11.648 -16.812 1 98.56 132 ALA A O 1
ATOM 1047 N N . GLN A 1 133 ? 5.496 -10.062 -16.266 1 98.44 133 GLN A N 1
ATOM 1048 C CA . GLN A 1 133 ? 6.645 -10.945 -16.109 1 98.44 133 GLN A CA 1
ATOM 1049 C C . GLN A 1 133 ? 6.898 -11.258 -14.633 1 98.44 133 GLN A C 1
ATOM 1051 O O . GLN A 1 133 ? 6.793 -10.375 -13.773 1 98.44 133 GLN A O 1
ATOM 1056 N N . ILE A 1 134 ? 7.145 -12.531 -14.328 1 98.44 134 ILE A N 1
ATOM 1057 C CA . ILE A 1 134 ? 7.605 -12.859 -12.984 1 98.44 134 ILE A CA 1
ATOM 1058 C C . ILE A 1 134 ? 9.039 -12.359 -12.797 1 98.44 134 ILE A C 1
ATOM 1060 O O . ILE A 1 134 ? 9.953 -12.812 -13.477 1 98.44 134 ILE A O 1
ATOM 1064 N N . VAL A 1 135 ? 9.234 -11.43 -11.914 1 98.5 135 VAL A N 1
ATOM 1065 C CA . VAL A 1 135 ? 10.539 -10.797 -11.781 1 98.5 135 VAL A CA 1
ATOM 1066 C C . VAL A 1 135 ? 11.148 -11.141 -10.422 1 98.5 135 VAL A C 1
ATOM 1068 O O . VAL A 1 135 ? 12.344 -10.953 -10.211 1 98.5 135 VAL A O 1
ATOM 1071 N N . ALA A 1 136 ? 10.406 -11.625 -9.492 1 98.62 136 ALA A N 1
ATOM 1072 C CA . ALA A 1 136 ? 10.859 -12.102 -8.188 1 98.62 136 ALA A CA 1
ATOM 1073 C C . ALA A 1 136 ? 10.234 -13.445 -7.84 1 98.62 136 ALA A C 1
ATOM 1075 O O . ALA A 1 136 ? 9.211 -13.5 -7.145 1 98.62 136 ALA A O 1
ATOM 1076 N N . PRO A 1 137 ? 10.844 -14.531 -8.25 1 98.38 137 PRO A N 1
ATOM 1077 C CA . PRO A 1 137 ? 10.305 -15.867 -7.98 1 98.38 137 PRO A CA 1
ATOM 1078 C C . PRO A 1 137 ? 10.516 -16.312 -6.531 1 98.38 137 PRO A C 1
ATOM 1080 O O . PRO A 1 137 ? 11.492 -15.906 -5.898 1 98.38 137 PRO A O 1
ATOM 1083 N N . ASN A 1 138 ? 9.609 -17.031 -5.973 1 98.62 138 ASN A N 1
ATOM 1084 C CA . ASN A 1 138 ? 9.75 -17.75 -4.715 1 98.62 138 ASN A CA 1
ATOM 1085 C C . ASN A 1 138 ? 9.984 -16.797 -3.543 1 98.62 138 ASN A C 1
ATOM 1087 O O . ASN A 1 138 ? 10.898 -17.016 -2.742 1 98.62 138 ASN A O 1
ATOM 1091 N N . VAL A 1 139 ? 9.109 -15.852 -3.494 1 98.88 139 VAL A N 1
ATOM 1092 C CA . VAL A 1 139 ? 9.188 -14.891 -2.402 1 98.88 139 VAL A CA 1
ATOM 1093 C C . VAL A 1 139 ? 8.703 -15.531 -1.105 1 98.88 139 VAL A C 1
ATOM 1095 O O . VAL A 1 139 ? 9.297 -15.32 -0.044 1 98.88 139 VAL A O 1
ATOM 1098 N N . CYS A 1 140 ? 7.617 -16.297 -1.18 1 98.25 140 CYS A N 1
ATOM 1099 C CA . CYS A 1 140 ? 7.078 -17.016 -0.034 1 98.25 140 CYS A CA 1
ATOM 1100 C C . CYS A 1 140 ? 7.398 -18.5 -0.135 1 98.25 140 CYS A C 1
ATOM 1102 O O . CYS A 1 140 ? 6.984 -19.172 -1.087 1 98.25 140 CYS A O 1
ATOM 1104 N N . GLN A 1 141 ? 8.062 -19.062 0.909 1 97 141 GLN A N 1
ATOM 1105 C CA . GLN A 1 141 ? 8.469 -20.469 0.855 1 97 141 GLN A CA 1
ATOM 1106 C C . GLN A 1 141 ? 8.281 -21.141 2.209 1 97 141 GLN A C 1
ATOM 1108 O O . GLN A 1 141 ? 8.477 -22.359 2.334 1 97 141 GLN A O 1
ATOM 1113 N N . SER A 1 142 ? 7.809 -20.422 3.229 1 96.38 142 SER A N 1
ATOM 1114 C CA . SER A 1 142 ? 7.82 -20.922 4.594 1 96.38 142 SER A CA 1
ATOM 1115 C C . SER A 1 142 ? 6.426 -21.375 5.027 1 96.38 142 SER A C 1
ATOM 1117 O O . SER A 1 142 ? 6.223 -21.75 6.184 1 96.38 142 SER A O 1
ATOM 1119 N N . SER A 1 143 ? 5.441 -21.266 4.234 1 94.94 143 SER A N 1
ATOM 1120 C CA . SER A 1 143 ? 4.07 -21.688 4.488 1 94.94 143 SER A CA 1
ATOM 1121 C C . SER A 1 143 ? 3.463 -22.359 3.264 1 94.94 143 SER A C 1
ATOM 1123 O O . SER A 1 143 ? 4.172 -22.672 2.305 1 94.94 143 SER A O 1
ATOM 1125 N N . SER A 1 144 ? 2.18 -22.656 3.373 1 95.19 144 SER A N 1
ATOM 1126 C CA . SER A 1 144 ? 1.503 -23.297 2.25 1 95.19 144 SER A CA 1
ATOM 1127 C C . SER A 1 144 ? 1.193 -22.297 1.146 1 95.19 144 SER A C 1
ATOM 1129 O O . SER A 1 144 ? 0.735 -22.672 0.066 1 95.19 144 SER A O 1
ATOM 1131 N N . ILE A 1 145 ? 1.457 -21.047 1.35 1 96.88 145 ILE A N 1
ATOM 1132 C CA . ILE A 1 145 ? 1.208 -19.969 0.394 1 96.88 145 ILE A CA 1
ATOM 1133 C C . ILE A 1 145 ? 2.479 -19.688 -0.403 1 96.88 145 ILE A C 1
ATOM 1135 O O . ILE A 1 145 ? 3.57 -19.609 0.164 1 96.88 145 ILE A O 1
ATOM 1139 N N . ARG A 1 146 ? 2.348 -19.656 -1.679 1 98.31 146 ARG A N 1
ATOM 1140 C CA . ARG A 1 146 ? 3.438 -19.25 -2.564 1 98.31 146 ARG A CA 1
ATOM 1141 C C . ARG A 1 146 ? 3.229 -17.828 -3.088 1 98.31 146 ARG A C 1
ATOM 1143 O O . ARG A 1 146 ? 2.092 -17.391 -3.244 1 98.31 146 ARG A O 1
ATOM 1150 N N . CYS A 1 147 ? 4.344 -17.219 -3.281 1 98.62 147 CYS A N 1
ATOM 1151 C CA . CYS A 1 147 ? 4.27 -15.844 -3.787 1 98.62 147 CYS A CA 1
ATOM 1152 C C . CYS A 1 147 ? 5.379 -15.578 -4.797 1 98.62 147 CYS A C 1
ATOM 1154 O O . CYS A 1 147 ? 6.527 -15.969 -4.586 1 98.62 147 CYS A O 1
ATOM 1156 N N . HIS A 1 148 ? 5.07 -14.938 -5.855 1 98.88 148 HIS A N 1
ATOM 1157 C CA . HIS A 1 148 ? 6.004 -14.453 -6.867 1 98.88 148 HIS A CA 1
ATOM 1158 C C . HIS A 1 148 ? 5.734 -12.992 -7.215 1 98.88 148 HIS A C 1
ATOM 1160 O O . HIS A 1 148 ? 4.578 -12.586 -7.324 1 98.88 148 HIS A O 1
ATOM 116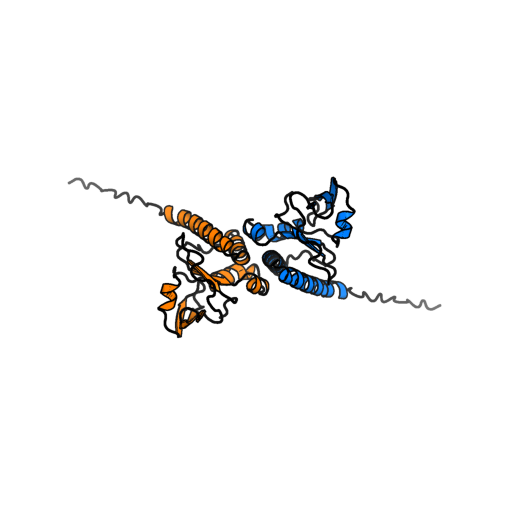6 N N . GLY A 1 149 ? 6.789 -12.164 -7.262 1 98.88 149 GLY A N 1
ATOM 1167 C CA . GLY A 1 149 ? 6.648 -10.781 -7.695 1 98.88 149 GLY A CA 1
ATOM 1168 C C . GLY A 1 149 ? 6.508 -10.641 -9.195 1 98.88 149 GLY A C 1
ATOM 1169 O O . GLY A 1 149 ? 7.176 -11.344 -9.961 1 98.88 149 GLY A O 1
ATOM 1170 N N . ILE A 1 150 ? 5.633 -9.727 -9.617 1 98.88 150 ILE A N 1
ATOM 1171 C CA . ILE A 1 150 ? 5.449 -9.453 -11.039 1 98.88 150 ILE A CA 1
ATOM 1172 C C . ILE A 1 150 ? 5.641 -7.961 -11.305 1 98.88 150 ILE A C 1
ATOM 1174 O O . ILE A 1 150 ? 5.496 -7.137 -10.398 1 98.88 150 ILE A O 1
ATOM 1178 N N . ASP A 1 151 ? 5.961 -7.648 -12.547 1 98.56 151 ASP A N 1
ATOM 1179 C CA . ASP A 1 151 ? 6.422 -6.297 -12.852 1 98.56 151 ASP A CA 1
ATOM 1180 C C . ASP A 1 151 ? 5.25 -5.387 -13.219 1 98.56 151 ASP A C 1
ATOM 1182 O O . ASP A 1 151 ? 5.426 -4.18 -13.383 1 98.56 151 ASP A O 1
ATOM 1186 N N . LYS A 1 152 ? 4.02 -5.977 -13.383 1 98.06 152 LYS A N 1
ATOM 1187 C CA . LYS A 1 152 ? 2.809 -5.242 -13.734 1 98.06 152 LYS A CA 1
ATOM 1188 C C . LYS A 1 152 ? 1.598 -5.789 -12.984 1 98.06 152 LYS A C 1
ATOM 1190 O O . LYS A 1 152 ? 1.612 -6.93 -12.516 1 98.06 152 LYS A O 1
ATOM 1195 N N . VAL A 1 153 ? 0.644 -4.898 -12.867 1 98.69 153 VAL A N 1
ATOM 1196 C CA . VAL A 1 153 ? -0.673 -5.398 -12.492 1 98.69 153 VAL A CA 1
ATOM 1197 C C . VAL A 1 153 ? -1.203 -6.332 -13.578 1 98.69 153 VAL A C 1
ATOM 1199 O O . VAL A 1 153 ? -1.134 -6.012 -14.766 1 98.69 153 VAL A O 1
ATOM 1202 N N . ILE A 1 154 ? -1.652 -7.484 -13.18 1 98.56 154 ILE A N 1
ATOM 1203 C CA . ILE A 1 154 ? -2.107 -8.461 -14.156 1 98.56 154 ILE A CA 1
ATOM 1204 C C . ILE A 1 154 ? -3.395 -7.973 -14.82 1 98.56 154 ILE A C 1
ATOM 1206 O O . ILE A 1 154 ? -4.277 -7.43 -14.148 1 98.56 154 ILE A O 1
ATOM 1210 N N . GLU A 1 155 ? -3.49 -8.164 -16.094 1 97.25 155 GLU A N 1
ATOM 1211 C CA . GLU A 1 155 ? -4.668 -7.781 -16.875 1 97.25 155 GLU A CA 1
ATOM 1212 C C . GLU A 1 155 ? -5.277 -8.984 -17.594 1 97.25 155 GLU A C 1
ATOM 1214 O O . GLU A 1 155 ? -4.566 -9.93 -17.938 1 97.25 155 GLU A O 1
ATOM 1219 N N . TYR A 1 156 ? -6.535 -8.883 -17.797 1 96.44 156 TYR A N 1
ATOM 1220 C CA . TYR A 1 156 ? -7.277 -9.961 -18.453 1 96.44 156 TYR A CA 1
ATOM 1221 C C . TYR A 1 156 ? -8.039 -9.438 -19.672 1 96.44 156 TYR A C 1
ATOM 1223 O O . TYR A 1 156 ? -8.43 -8.273 -19.703 1 96.44 156 TYR A O 1
ATOM 1231 N N . MET B 1 1 ? -45.312 58.562 -10.086 1 40.59 1 MET B N 1
ATOM 1232 C CA . MET B 1 1 ? -43.969 58.188 -9.625 1 40.59 1 MET B CA 1
ATOM 1233 C C . MET B 1 1 ? -43.781 56.688 -9.727 1 40.59 1 MET B C 1
ATOM 1235 O O . MET B 1 1 ? -44.469 55.906 -9.07 1 40.59 1 MET B O 1
ATOM 1239 N N . GLY B 1 2 ? -43.375 56.156 -10.914 1 48.25 2 GLY B N 1
ATOM 1240 C CA . GLY B 1 2 ? -43.156 54.781 -11.32 1 48.25 2 GLY B CA 1
ATOM 1241 C C . GLY B 1 2 ? -42.031 54.094 -10.586 1 48.25 2 GLY B C 1
ATOM 1242 O O . GLY B 1 2 ? -40.906 54.625 -10.547 1 48.25 2 GLY B O 1
ATOM 1243 N N . PHE B 1 3 ? -42.344 53.25 -9.57 1 52.72 3 PHE B N 1
ATOM 1244 C CA . PHE B 1 3 ? -41.438 52.406 -8.812 1 52.72 3 PHE B CA 1
ATOM 1245 C C . PHE B 1 3 ? -40.719 51.406 -9.719 1 52.72 3 PHE B C 1
ATOM 1247 O O . PHE B 1 3 ? -41.375 50.531 -10.297 1 52.72 3 PHE B O 1
ATOM 1254 N N . HIS B 1 4 ? -39.625 51.781 -10.367 1 54.12 4 HIS B N 1
ATOM 1255 C CA . HIS B 1 4 ? -38.812 50.812 -11.078 1 54.12 4 HIS B CA 1
ATOM 1256 C C . HIS B 1 4 ? -38.188 49.812 -10.109 1 54.12 4 HIS B C 1
ATOM 1258 O O . HIS B 1 4 ? -37.562 50.188 -9.125 1 54.12 4 HIS B O 1
ATOM 1264 N N . LEU B 1 5 ? -38.719 48.625 -10.016 1 53.12 5 LEU B N 1
ATOM 1265 C CA . LEU B 1 5 ? -38.188 47.469 -9.328 1 53.12 5 LEU B CA 1
ATOM 1266 C C . LEU B 1 5 ? -36.875 47 -9.953 1 53.12 5 LEU B C 1
ATOM 1268 O O . LEU B 1 5 ? -36.844 46.625 -11.125 1 53.12 5 LEU B O 1
ATOM 1272 N N . PHE B 1 6 ? -35.75 47.5 -9.492 1 53.22 6 PHE B N 1
ATOM 1273 C CA . PHE B 1 6 ? -34.438 47 -9.891 1 53.22 6 PHE B CA 1
ATOM 1274 C C . PHE B 1 6 ? -34.281 45.562 -9.445 1 53.22 6 PHE B C 1
ATOM 1276 O O . PHE B 1 6 ? -34.375 45.25 -8.258 1 53.22 6 PHE B O 1
ATOM 1283 N N . ILE B 1 7 ? -34.594 44.625 -10.32 1 53.25 7 ILE B N 1
ATOM 1284 C CA . ILE B 1 7 ? -34.312 43.219 -10.102 1 53.25 7 ILE B CA 1
ATOM 1285 C C . ILE B 1 7 ? -32.781 43 -10.062 1 53.25 7 ILE B C 1
ATOM 1287 O O . ILE B 1 7 ? -32.094 43.281 -11.039 1 53.25 7 ILE B O 1
ATOM 1291 N N . PHE B 1 8 ? -32.156 43.062 -8.898 1 50.91 8 PHE B N 1
ATOM 1292 C CA . PHE B 1 8 ? -30.766 42.656 -8.727 1 50.91 8 PHE B CA 1
ATOM 1293 C C . PHE B 1 8 ? -30.609 41.156 -9.023 1 50.91 8 PHE B C 1
ATOM 1295 O O . PHE B 1 8 ? -31.141 40.312 -8.297 1 50.91 8 PHE B O 1
ATOM 1302 N N . LEU B 1 9 ? -30.359 40.781 -10.25 1 49.31 9 LEU B N 1
ATOM 1303 C CA . LEU B 1 9 ? -29.969 39.406 -10.57 1 49.31 9 LEU B CA 1
ATOM 1304 C C . LEU B 1 9 ? -28.609 39.094 -9.984 1 49.31 9 LEU B C 1
ATOM 1306 O O . LEU B 1 9 ? -27.594 39.656 -10.406 1 49.31 9 LEU B O 1
ATOM 1310 N N . ALA B 1 10 ? -28.547 38.656 -8.742 1 50.47 10 ALA B N 1
ATOM 1311 C CA . ALA B 1 10 ? -27.312 38.094 -8.188 1 50.47 10 ALA B CA 1
ATOM 1312 C C . ALA B 1 10 ? -26.859 36.875 -8.992 1 50.47 10 ALA B C 1
ATOM 1314 O O . ALA B 1 10 ? -27.594 35.906 -9.094 1 50.47 10 ALA B O 1
ATOM 1315 N N . LEU B 1 11 ? -26.016 37.062 -9.953 1 47.53 11 LEU B N 1
ATOM 1316 C CA . LEU B 1 11 ? -25.328 35.969 -10.594 1 47.53 11 LEU B CA 1
ATOM 1317 C C . LEU B 1 11 ? -24.578 35.125 -9.57 1 47.53 11 LEU B C 1
ATOM 1319 O O . LEU B 1 11 ? -23.641 35.594 -8.93 1 47.53 11 LEU B O 1
ATOM 1323 N N . LEU B 1 12 ? -25.203 34.062 -8.992 1 48.31 12 LEU B N 1
ATOM 1324 C CA . LEU B 1 12 ? -24.547 33.031 -8.211 1 48.31 12 LEU B CA 1
ATOM 1325 C C . LEU B 1 12 ? -23.406 32.406 -9 1 48.31 12 LEU B C 1
ATOM 1327 O O . LEU B 1 12 ? -23.641 31.688 -9.969 1 48.31 12 LEU B O 1
ATOM 1331 N N . THR B 1 13 ? -22.234 32.969 -9.047 1 43.41 13 THR B N 1
ATOM 1332 C CA . THR B 1 13 ? -21.062 32.25 -9.539 1 43.41 13 THR B CA 1
ATOM 1333 C C . THR B 1 13 ? -20.797 31 -8.695 1 43.41 13 THR B C 1
ATOM 1335 O O . THR B 1 13 ? -20.656 31.094 -7.473 1 43.41 13 THR B O 1
ATOM 1338 N N . ILE B 1 14 ? -21.406 29.906 -9.016 1 48.12 14 ILE B N 1
ATOM 1339 C CA . ILE B 1 14 ? -21.031 28.625 -8.445 1 48.12 14 ILE B CA 1
ATOM 1340 C C . ILE B 1 14 ? -19.5 28.484 -8.445 1 48.12 14 ILE B C 1
ATOM 1342 O O . ILE B 1 14 ? -18.859 28.609 -9.492 1 48.12 14 ILE B O 1
ATOM 1346 N N . PRO B 1 15 ? -18.859 28.656 -7.246 1 47.59 15 PRO B N 1
ATOM 1347 C CA . PRO B 1 15 ? -17.406 28.422 -7.199 1 47.59 15 PRO B CA 1
ATOM 1348 C C . PRO B 1 15 ? -17 27.078 -7.809 1 47.59 15 PRO B C 1
ATOM 1350 O O . PRO B 1 15 ? -17.203 26.031 -7.188 1 47.59 15 PRO B O 1
ATOM 1353 N N . LYS B 1 16 ? -17.328 26.703 -8.875 1 49.56 16 LYS B N 1
ATOM 1354 C CA . LYS B 1 16 ? -16.938 25.516 -9.617 1 49.56 16 LYS B CA 1
ATOM 1355 C C . LYS B 1 16 ? -15.43 25.266 -9.516 1 49.56 16 LYS B C 1
ATOM 1357 O O . LYS B 1 16 ? -14.984 24.125 -9.461 1 49.56 16 LYS B O 1
ATOM 1362 N N . SER B 1 17 ? -14.562 26.219 -9.461 1 47.31 17 SER B N 1
ATOM 1363 C CA . SER B 1 17 ? -13.125 26.156 -9.742 1 47.31 17 SER B CA 1
ATOM 1364 C C . SER B 1 17 ? -12.375 25.438 -8.633 1 47.31 17 SER B C 1
ATOM 1366 O O . SER B 1 17 ? -11.398 24.734 -8.898 1 47.31 17 SER B O 1
ATOM 1368 N N . GLU B 1 18 ? -13.086 25.438 -7.453 1 49.97 18 GLU B N 1
ATOM 1369 C CA . GLU B 1 18 ? -12.297 24.922 -6.332 1 49.97 18 GLU B CA 1
ATOM 1370 C C . GLU B 1 18 ? -12.234 23.406 -6.348 1 49.97 18 GLU B C 1
ATOM 1372 O O . GLU B 1 18 ? -11.188 22.812 -6.066 1 49.97 18 GLU B O 1
ATOM 1377 N N . ALA B 1 19 ? -13.328 22.766 -6.715 1 51.72 19 ALA B N 1
ATOM 1378 C CA . ALA B 1 19 ? -13.414 21.297 -6.652 1 51.72 19 ALA B CA 1
ATOM 1379 C C . ALA B 1 19 ? -12.461 20.656 -7.66 1 51.72 19 ALA B C 1
ATOM 1381 O O . ALA B 1 19 ? -11.812 19.656 -7.355 1 51.72 19 ALA B O 1
ATOM 1382 N N . THR B 1 20 ? -12.492 21.219 -8.914 1 51.41 20 THR B N 1
ATOM 1383 C CA . THR B 1 20 ? -11.609 20.672 -9.938 1 51.41 20 THR B CA 1
ATOM 1384 C C . THR B 1 20 ? -10.148 20.828 -9.539 1 51.41 20 THR B C 1
ATOM 1386 O O . THR B 1 20 ? -9.336 19.938 -9.758 1 51.41 20 THR B O 1
ATOM 1389 N N . ALA B 1 21 ? -9.836 22 -9.016 1 48.97 21 ALA B N 1
ATOM 1390 C CA . ALA B 1 21 ? -8.484 22.281 -8.547 1 48.97 21 ALA B CA 1
ATOM 1391 C C . ALA B 1 21 ? -8.039 21.281 -7.488 1 48.97 21 ALA B C 1
ATOM 1393 O O . ALA B 1 21 ? -6.883 20.844 -7.477 1 48.97 21 ALA B O 1
ATOM 1394 N N . ASN B 1 22 ? -9.008 20.797 -6.812 1 61 22 ASN B N 1
ATOM 1395 C CA . ASN B 1 22 ? -8.719 19.891 -5.699 1 61 22 ASN B CA 1
ATOM 1396 C C . ASN B 1 22 ? -8.344 18.5 -6.188 1 61 22 ASN B C 1
ATOM 1398 O O . ASN B 1 22 ? -7.398 17.891 -5.676 1 61 22 ASN B O 1
ATOM 1402 N N . ARG B 1 23 ? -8.922 18.078 -7.227 1 69.81 23 ARG B N 1
ATOM 1403 C CA . ARG B 1 23 ? -8.594 16.766 -7.766 1 69.81 23 ARG B CA 1
ATOM 1404 C C . ARG B 1 23 ? -7.238 16.781 -8.453 1 69.81 23 ARG B C 1
ATOM 1406 O O . ARG B 1 23 ? -6.457 15.836 -8.32 1 69.81 23 ARG B O 1
ATOM 1413 N N . THR B 1 24 ? -7.023 17.906 -9.008 1 81.88 24 THR B N 1
ATOM 1414 C CA . THR B 1 24 ? -5.746 18.062 -9.695 1 81.88 24 THR B CA 1
ATOM 1415 C C . THR B 1 24 ? -4.602 18.141 -8.688 1 81.88 24 THR B C 1
ATOM 1417 O O . THR B 1 24 ? -3.547 17.531 -8.891 1 81.88 24 THR B O 1
ATOM 1420 N N . ASP B 1 25 ? -4.883 18.75 -7.633 1 91.88 25 ASP B N 1
ATOM 1421 C CA . ASP B 1 25 ? -3.832 18.906 -6.629 1 91.88 25 ASP B CA 1
ATOM 1422 C C . ASP B 1 25 ? -3.477 17.547 -6.004 1 91.88 25 ASP B C 1
ATOM 1424 O O . ASP B 1 25 ? -2.303 17.266 -5.766 1 91.88 25 ASP B O 1
ATOM 1428 N N . LEU B 1 26 ? -4.461 16.797 -5.742 1 93.62 26 LEU B N 1
ATOM 1429 C CA . LEU B 1 26 ? -4.207 15.492 -5.141 1 93.62 26 LEU B CA 1
ATOM 1430 C C . LEU B 1 26 ? -3.426 14.594 -6.094 1 93.62 26 LEU B C 1
ATOM 1432 O O . LEU B 1 26 ? -2.52 13.875 -5.668 1 93.62 26 LEU B O 1
ATOM 1436 N N . HIS B 1 27 ? -3.781 14.672 -7.34 1 93.44 27 HIS B N 1
ATOM 1437 C CA . HIS B 1 27 ? -3.072 13.867 -8.336 1 93.44 27 HIS B CA 1
ATOM 1438 C C . HIS B 1 27 ? -1.604 14.273 -8.422 1 93.44 27 HIS B C 1
ATOM 1440 O O . HIS B 1 27 ? -0.725 13.414 -8.5 1 93.44 27 HIS B O 1
ATOM 1446 N N . VAL B 1 28 ? -1.372 15.562 -8.406 1 96.25 28 VAL B N 1
ATOM 1447 C CA . VAL B 1 28 ? -0.007 16.078 -8.453 1 96.25 28 VAL B CA 1
ATOM 1448 C C . VAL B 1 28 ? 0.755 15.633 -7.207 1 96.25 28 VAL B C 1
ATOM 1450 O O . VAL B 1 28 ? 1.891 15.164 -7.301 1 96.25 28 VAL B O 1
ATOM 1453 N N . ALA B 1 29 ? 0.144 15.734 -6.066 1 97.06 29 ALA B N 1
ATOM 1454 C CA . ALA B 1 29 ? 0.771 15.32 -4.812 1 97.06 29 ALA B CA 1
ATOM 1455 C C . ALA B 1 29 ? 1.098 13.836 -4.824 1 97.06 29 ALA B C 1
ATOM 1457 O O . ALA B 1 29 ? 2.195 13.43 -4.43 1 97.06 29 ALA B O 1
ATOM 1458 N N . MET B 1 30 ? 0.165 13.031 -5.285 1 97.12 30 MET B N 1
ATOM 1459 C CA . MET B 1 30 ? 0.373 11.586 -5.312 1 97.12 30 MET B CA 1
ATOM 1460 C C . MET B 1 30 ? 1.542 11.227 -6.219 1 97.12 30 MET B C 1
ATOM 1462 O O . MET B 1 30 ? 2.295 10.297 -5.926 1 97.12 30 MET B O 1
ATOM 1466 N N . ALA B 1 31 ? 1.673 11.945 -7.301 1 97.75 31 ALA B N 1
ATOM 1467 C CA . ALA B 1 31 ? 2.812 11.711 -8.18 1 97.75 31 ALA B CA 1
ATOM 1468 C C . ALA B 1 31 ? 4.129 11.992 -7.469 1 97.75 31 ALA B C 1
ATOM 1470 O O . ALA B 1 31 ? 5.098 11.242 -7.609 1 97.75 31 ALA B O 1
ATOM 1471 N N . GLU B 1 32 ? 4.133 13.031 -6.715 1 98.62 32 GLU B N 1
ATOM 1472 C CA . GLU B 1 32 ? 5.332 13.375 -5.957 1 98.62 32 GLU B CA 1
ATOM 1473 C C . GLU B 1 32 ? 5.594 12.352 -4.855 1 98.62 32 GLU B C 1
ATOM 1475 O O . GLU B 1 32 ? 6.742 11.977 -4.609 1 98.62 32 GLU B O 1
ATOM 1480 N N . MET B 1 33 ? 4.586 11.852 -4.176 1 98.75 33 MET B N 1
ATOM 1481 C CA . MET B 1 33 ? 4.723 10.789 -3.184 1 98.75 33 MET B CA 1
ATOM 1482 C C . MET B 1 33 ? 5.348 9.547 -3.805 1 98.75 33 MET B C 1
ATOM 1484 O O . MET B 1 33 ? 6.281 8.969 -3.242 1 98.75 33 MET B O 1
ATOM 1488 N N . ARG B 1 34 ? 4.863 9.195 -4.969 1 98.62 34 ARG B N 1
ATOM 1489 C CA . ARG B 1 34 ? 5.375 8.008 -5.652 1 98.62 34 ARG B CA 1
ATOM 1490 C C . ARG B 1 34 ? 6.852 8.172 -6.004 1 98.62 34 ARG B C 1
ATOM 1492 O O . ARG B 1 34 ? 7.629 7.227 -5.898 1 98.62 34 ARG B O 1
ATOM 1499 N N . SER B 1 35 ? 7.164 9.367 -6.379 1 98.5 35 SER B N 1
ATOM 1500 C CA . SER B 1 35 ? 8.539 9.625 -6.781 1 98.5 35 SER B CA 1
ATOM 1501 C C . SER B 1 35 ? 9.5 9.438 -5.613 1 98.5 35 SER B C 1
ATOM 1503 O O . SER B 1 35 ? 10.703 9.25 -5.812 1 98.5 35 SER B O 1
ATOM 1505 N N . LYS B 1 36 ? 8.969 9.531 -4.414 1 98.69 36 LYS B N 1
ATOM 1506 C CA . LYS B 1 36 ? 9.797 9.352 -3.221 1 98.69 36 LYS B CA 1
ATOM 1507 C C . LYS B 1 36 ? 9.469 8.039 -2.521 1 98.69 36 LYS B C 1
ATOM 1509 O O . LYS B 1 36 ? 9.766 7.867 -1.337 1 98.69 36 LYS B O 1
ATOM 1514 N N . SER B 1 37 ? 8.742 7.113 -3.215 1 98.56 37 SER B N 1
ATOM 1515 C CA . SER B 1 37 ? 8.539 5.715 -2.854 1 98.56 37 SER B CA 1
ATOM 1516 C C . SER B 1 37 ? 7.52 5.578 -1.725 1 98.56 37 SER B C 1
ATOM 1518 O O . SER B 1 37 ? 7.562 4.617 -0.954 1 98.56 37 SER B O 1
ATOM 1520 N N . TYR B 1 38 ? 6.676 6.57 -1.565 1 98.88 38 TYR B N 1
ATOM 1521 C CA . TYR B 1 38 ? 5.551 6.438 -0.651 1 98.88 38 TYR B CA 1
ATOM 1522 C C . TYR B 1 38 ? 4.34 5.836 -1.359 1 98.88 38 TYR B C 1
ATOM 1524 O O . TYR B 1 38 ? 3.279 6.461 -1.428 1 98.88 38 TYR B O 1
ATOM 1532 N N . TYR B 1 39 ? 4.465 4.602 -1.748 1 98.69 39 TYR B N 1
ATOM 1533 C CA . TYR B 1 39 ? 3.494 3.914 -2.596 1 98.69 39 TYR B CA 1
ATOM 1534 C C . TYR B 1 39 ? 2.273 3.482 -1.791 1 98.69 39 TYR B C 1
ATOM 1536 O O . TYR B 1 39 ? 1.14 3.6 -2.262 1 98.69 39 TYR B O 1
ATOM 1544 N N . SER B 1 40 ? 2.555 2.965 -0.592 1 98.12 40 SER B N 1
ATOM 1545 C CA . SER B 1 40 ? 1.477 2.432 0.233 1 98.12 40 SER B CA 1
ATOM 1546 C C . SER B 1 40 ? 0.508 3.531 0.657 1 98.12 40 SER B C 1
ATOM 1548 O O . SER B 1 40 ? -0.707 3.322 0.676 1 98.12 40 SER B O 1
ATOM 1550 N N . PHE B 1 41 ? 1.072 4.703 0.982 1 98.38 41 PHE B N 1
ATOM 1551 C CA . PHE B 1 41 ? 0.195 5.801 1.367 1 98.38 41 PHE B CA 1
ATOM 1552 C C . PHE B 1 41 ? -0.649 6.262 0.185 1 98.38 41 PHE B C 1
ATOM 1554 O O . PHE B 1 41 ? -1.836 6.555 0.34 1 98.38 41 PHE B O 1
ATOM 1561 N N . VAL B 1 42 ? -0.06 6.348 -1 1 97.38 42 VAL B N 1
ATOM 1562 C CA . VAL B 1 42 ? -0.791 6.688 -2.217 1 97.38 42 VAL B CA 1
ATOM 1563 C C . VAL B 1 42 ? -1.937 5.699 -2.424 1 97.38 42 VAL B C 1
ATOM 1565 O O . VAL B 1 42 ? -3.061 6.102 -2.74 1 97.38 42 VAL B O 1
ATOM 1568 N N . MET B 1 43 ? -1.652 4.457 -2.215 1 96.69 43 MET B N 1
ATOM 1569 C CA . MET B 1 43 ? -2.678 3.438 -2.408 1 96.69 43 MET B CA 1
ATOM 1570 C C . MET B 1 43 ? -3.838 3.641 -1.439 1 96.69 43 MET B C 1
ATOM 1572 O O . MET B 1 43 ? -5 3.498 -1.819 1 96.69 43 MET B O 1
ATOM 1576 N N . LEU B 1 44 ? -3.521 3.961 -0.206 1 95.56 44 LEU B N 1
ATOM 1577 C CA . LEU B 1 44 ? -4.578 4.23 0.763 1 95.56 44 LEU B CA 1
ATOM 1578 C C . LEU B 1 44 ? -5.41 5.438 0.339 1 95.56 44 LEU B C 1
ATOM 1580 O O . LEU B 1 44 ? -6.637 5.43 0.47 1 95.56 44 LEU B O 1
ATOM 1584 N N . LEU B 1 45 ? -4.773 6.488 -0.125 1 94.88 45 LEU B N 1
ATOM 1585 C CA . LEU B 1 45 ? -5.484 7.672 -0.595 1 94.88 45 LEU B CA 1
ATOM 1586 C C . LEU B 1 45 ? -6.422 7.324 -1.745 1 94.88 45 LEU B C 1
ATOM 1588 O O . LEU B 1 45 ? -7.559 7.797 -1.79 1 94.88 45 LEU B O 1
ATOM 1592 N N . GLU B 1 46 ? -5.922 6.473 -2.631 1 92.06 46 GLU B N 1
ATOM 1593 C CA . GLU B 1 46 ? -6.734 6.055 -3.77 1 92.06 46 GLU B CA 1
ATOM 1594 C C . GLU B 1 46 ? -7.957 5.262 -3.314 1 92.06 46 GLU B C 1
ATOM 1596 O O . GLU B 1 46 ? -9.055 5.461 -3.832 1 92.06 46 GLU B O 1
ATOM 1601 N N . LEU B 1 47 ? -7.723 4.379 -2.387 1 93 47 LEU B N 1
ATOM 1602 C CA . LEU B 1 47 ? -8.828 3.592 -1.861 1 93 47 LEU B CA 1
ATOM 1603 C C . LEU B 1 47 ? -9.875 4.492 -1.209 1 93 47 LEU B C 1
ATOM 1605 O O . LEU B 1 47 ? -11.078 4.289 -1.395 1 93 47 LEU B O 1
ATOM 1609 N N . LEU B 1 48 ? -9.422 5.426 -0.496 1 91.12 48 LEU B N 1
ATOM 1610 C CA . LEU B 1 48 ? -10.328 6.355 0.176 1 91.12 48 LEU B CA 1
ATOM 1611 C C . LEU B 1 48 ? -11.109 7.176 -0.839 1 91.12 48 LEU B C 1
ATOM 1613 O O . LEU B 1 48 ? -12.312 7.398 -0.667 1 91.12 48 LEU B O 1
ATOM 1617 N N . HIS B 1 49 ? -10.406 7.645 -1.816 1 85.56 49 HIS B N 1
ATOM 1618 C CA . HIS B 1 49 ? -11.008 8.508 -2.826 1 85.56 49 HIS B CA 1
ATOM 1619 C C . HIS B 1 49 ? -12.094 7.777 -3.605 1 85.56 49 HIS B C 1
ATOM 1621 O O . HIS B 1 49 ? -13.086 8.383 -4.012 1 85.56 49 HIS B O 1
ATOM 1627 N N . SER B 1 50 ? -12.016 6.523 -3.723 1 80.94 50 SER B N 1
ATOM 1628 C CA . SER B 1 50 ? -12.953 5.738 -4.52 1 80.94 50 SER B CA 1
ATOM 1629 C C . SER B 1 50 ? -14.219 5.422 -3.729 1 80.94 50 SER B C 1
ATOM 1631 O O . SER B 1 50 ? -15.242 5.062 -4.309 1 80.94 50 SER B O 1
ATOM 1633 N N . ASN B 1 51 ? -14.219 5.398 -2.434 1 74.5 51 ASN B N 1
ATOM 1634 C CA . ASN B 1 51 ? -15.336 5 -1.59 1 74.5 51 ASN B CA 1
ATOM 1635 C C . ASN B 1 51 ? -16.375 6.113 -1.469 1 74.5 51 ASN B C 1
ATOM 1637 O O . ASN B 1 51 ? -17.422 5.926 -0.85 1 74.5 51 ASN B O 1
ATOM 1641 N N . GLY B 1 52 ? -16.406 7.062 -2.279 1 61.66 52 GLY B N 1
ATOM 1642 C CA . GLY B 1 52 ? -17.453 8.07 -2.352 1 61.66 52 GLY B CA 1
ATOM 1643 C C . GLY B 1 52 ? -17.516 8.953 -1.12 1 61.66 52 GLY B C 1
ATOM 1644 O O . GLY B 1 52 ? -18.234 9.961 -1.11 1 61.66 52 GLY B O 1
ATOM 1645 N N . SER B 1 53 ? -17.234 8.477 0.088 1 54.12 53 SER B N 1
ATOM 1646 C CA . SER B 1 53 ? -17.422 9.234 1.32 1 54.12 53 SER B CA 1
ATOM 1647 C C . SER B 1 53 ? -16.391 10.344 1.456 1 54.12 53 SER B C 1
ATOM 1649 O O . SER B 1 53 ? -16.219 10.914 2.535 1 54.12 53 SER B O 1
ATOM 1651 N N . GLN B 1 54 ? -15.797 10.797 0.487 1 55.22 54 GLN B N 1
ATOM 1652 C CA . GLN B 1 54 ? -14.492 11.438 0.637 1 55.22 54 GLN B CA 1
ATOM 1653 C C . GLN B 1 54 ? -14.617 12.789 1.33 1 55.22 54 GLN B C 1
ATOM 1655 O O . GLN B 1 54 ? -15.367 13.664 0.875 1 55.22 54 GLN B O 1
ATOM 1660 N N . PRO B 1 55 ? -14.469 12.781 2.676 1 53.78 55 PRO B N 1
ATOM 1661 C CA . PRO B 1 55 ? -14.086 14.133 3.08 1 53.78 55 PRO B CA 1
ATOM 1662 C C . PRO B 1 55 ? -13.148 14.805 2.076 1 53.78 55 PRO B C 1
ATOM 1664 O O . PRO B 1 55 ? -12.359 14.133 1.41 1 53.78 55 PRO B O 1
ATOM 1667 N N . GLN B 1 56 ? -13.547 15.812 1.495 1 55.34 56 GLN B N 1
ATOM 1668 C CA . GLN B 1 56 ? -12.82 16.625 0.531 1 55.34 56 GLN B CA 1
ATOM 1669 C C . GLN B 1 56 ? -11.383 16.875 0.986 1 55.34 56 GLN B C 1
ATOM 1671 O O . GLN B 1 56 ? -11.148 17.625 1.931 1 55.34 56 GLN B O 1
ATOM 1676 N N . LEU B 1 57 ? -10.57 15.75 0.933 1 71.38 57 LEU B N 1
ATOM 1677 C CA . LEU B 1 57 ? -9.188 16.203 0.986 1 71.38 57 LEU B CA 1
ATOM 1678 C C . LEU B 1 57 ? -8.945 17.328 -0.023 1 71.38 57 LEU B C 1
ATOM 1680 O O . LEU B 1 57 ? -8.742 17.062 -1.211 1 71.38 57 LEU B O 1
ATOM 1684 N N . SER B 1 58 ? -9.844 18.344 0.251 1 65.31 58 SER B N 1
ATOM 1685 C CA . SER B 1 58 ? -10.125 19.5 -0.597 1 65.31 58 SER B CA 1
ATOM 1686 C C . SER B 1 58 ? -8.852 20.266 -0.937 1 65.31 58 SER B C 1
ATOM 1688 O O . SER B 1 58 ? -8.906 21.344 -1.516 1 65.31 58 SER B O 1
ATOM 1690 N N . GLY B 1 59 ? -7.832 19.844 -0.741 1 81.25 59 GLY B N 1
ATOM 1691 C CA . GLY B 1 59 ? -6.66 20.672 -0.94 1 81.25 59 GLY B CA 1
ATOM 1692 C C . GLY B 1 59 ? -6.25 21.438 0.308 1 81.25 59 GLY B C 1
ATOM 1693 O O . GLY B 1 59 ? -6.875 21.297 1.361 1 81.25 59 GLY B O 1
ATOM 1694 N N . GLU B 1 60 ? -5.082 21.953 0.335 1 91.75 60 GLU B N 1
ATOM 1695 C CA . GLU B 1 60 ? -4.512 22.781 1.396 1 91.75 60 GLU B CA 1
ATOM 1696 C C . GLU B 1 60 ? -4.348 21.984 2.688 1 91.75 60 GLU B C 1
ATOM 1698 O O . GLU B 1 60 ? -4.793 22.422 3.752 1 91.75 60 GLU B O 1
ATOM 1703 N N . VAL B 1 61 ? -3.889 20.859 2.596 1 96.56 61 VAL B N 1
ATOM 1704 C CA . VAL B 1 61 ? -3.635 20 3.744 1 96.56 61 VAL B CA 1
ATOM 1705 C C . VAL B 1 61 ? -2.158 19.609 3.779 1 96.56 61 VAL B C 1
ATOM 1707 O O . VAL B 1 61 ? -1.424 19.844 2.818 1 96.56 61 VAL B O 1
ATOM 1710 N N . THR B 1 62 ? -1.709 19.109 4.867 1 98.12 62 THR B N 1
ATOM 1711 C CA . THR B 1 62 ? -0.424 18.438 5.02 1 98.12 62 THR B CA 1
ATOM 1712 C C . THR B 1 62 ? -0.623 16.953 5.332 1 98.12 62 THR B C 1
ATOM 1714 O O . THR B 1 62 ? -1.319 16.594 6.285 1 98.12 62 THR B O 1
ATOM 1717 N N . PHE B 1 63 ? -0.027 16.141 4.535 1 98.5 63 PHE B N 1
ATOM 1718 C CA . PHE B 1 63 ? -0.022 14.711 4.836 1 98.5 63 PHE B CA 1
ATOM 1719 C C . PHE B 1 63 ? 1.259 14.32 5.562 1 98.5 63 PHE B C 1
ATOM 1721 O O . PHE B 1 63 ? 2.354 14.727 5.168 1 98.5 63 PHE B O 1
ATOM 1728 N N . LEU B 1 64 ? 1.114 13.586 6.629 1 98.88 64 LEU B N 1
ATOM 1729 C CA . LEU B 1 64 ? 2.199 12.891 7.316 1 98.88 64 LEU B CA 1
ATOM 1730 C C . LEU B 1 64 ? 2.221 11.414 6.945 1 98.88 64 LEU B C 1
ATOM 1732 O O . LEU B 1 64 ? 1.415 10.625 7.453 1 98.88 64 LEU B O 1
ATOM 1736 N N . MET B 1 65 ? 3.135 11.016 6.109 1 98.94 65 MET B N 1
ATOM 1737 C CA . MET B 1 65 ? 3.08 9.727 5.434 1 98.94 65 MET B CA 1
ATOM 1738 C C . MET B 1 65 ? 4.043 8.734 6.078 1 98.94 65 MET B C 1
ATOM 1740 O O . MET B 1 65 ? 5.262 8.859 5.93 1 98.94 65 MET B O 1
ATOM 1744 N N . PRO B 1 66 ? 3.531 7.707 6.77 1 98.88 66 PRO B N 1
ATOM 1745 C CA . PRO B 1 66 ? 4.465 6.672 7.211 1 98.88 66 PRO B CA 1
ATOM 1746 C C . PRO B 1 66 ? 5.168 5.977 6.047 1 98.88 66 PRO B C 1
ATOM 1748 O O . PRO B 1 66 ? 4.59 5.828 4.969 1 98.88 66 PRO B O 1
ATOM 1751 N N . GLU B 1 67 ? 6.344 5.559 6.312 1 98.69 67 GLU B N 1
ATOM 1752 C CA . GLU B 1 67 ? 7.07 4.746 5.34 1 98.69 67 GLU B CA 1
ATOM 1753 C C . GLU B 1 67 ? 6.32 3.455 5.027 1 98.69 67 GLU B C 1
ATOM 1755 O O . GLU B 1 67 ? 5.633 2.906 5.891 1 98.69 67 GLU B O 1
ATOM 1760 N N . ASP B 1 68 ? 6.582 2.928 3.824 1 98.69 68 ASP B N 1
ATOM 1761 C CA . ASP B 1 68 ? 5.855 1.762 3.326 1 98.69 68 ASP B CA 1
ATOM 1762 C C . ASP B 1 68 ? 6.016 0.571 4.27 1 98.69 68 ASP B C 1
ATOM 1764 O O . ASP B 1 68 ? 5.047 -0.125 4.57 1 98.69 68 ASP B O 1
ATOM 1768 N N . ARG B 1 69 ? 7.211 0.315 4.688 1 98.25 69 ARG B N 1
ATOM 1769 C CA . ARG B 1 69 ? 7.453 -0.826 5.566 1 98.25 69 ARG B CA 1
ATOM 1770 C C . ARG B 1 69 ? 6.641 -0.711 6.852 1 98.25 69 ARG B C 1
ATOM 1772 O O . ARG B 1 69 ? 5.988 -1.671 7.266 1 98.25 69 ARG B O 1
ATOM 1779 N N . LYS B 1 70 ? 6.656 0.466 7.434 1 98.25 70 LYS B N 1
ATOM 1780 C CA . LYS B 1 70 ? 5.973 0.672 8.703 1 98.25 70 LYS B CA 1
ATOM 1781 C C . LYS B 1 70 ? 4.457 0.605 8.531 1 98.25 70 LYS B C 1
ATOM 1783 O O . LYS B 1 70 ? 3.75 0.076 9.391 1 98.25 70 LYS B O 1
ATOM 1788 N N . LEU B 1 71 ? 3.992 1.134 7.457 1 98.12 71 LEU B N 1
ATOM 1789 C CA . LEU B 1 71 ? 2.564 1.079 7.164 1 98.12 71 LEU B CA 1
ATOM 1790 C C . LEU B 1 71 ? 2.105 -0.361 6.961 1 98.12 71 LEU B C 1
ATOM 1792 O O . LEU B 1 71 ? 1.024 -0.742 7.414 1 98.12 71 LEU B O 1
ATOM 1796 N N . SER B 1 72 ? 2.91 -1.188 6.281 1 97.25 72 SER B N 1
ATOM 1797 C CA . SER B 1 72 ? 2.555 -2.572 5.988 1 97.25 72 SER B CA 1
ATOM 1798 C C . SER B 1 72 ? 2.51 -3.412 7.262 1 97.25 72 SER B C 1
ATOM 1800 O O . SER B 1 72 ? 1.927 -4.496 7.277 1 97.25 72 SER B O 1
ATOM 1802 N N . GLU B 1 73 ? 3.139 -2.914 8.305 1 96.38 73 GLU B N 1
ATOM 1803 C CA . GLU B 1 73 ? 3.172 -3.617 9.586 1 96.38 73 GLU B CA 1
ATOM 1804 C C . GLU B 1 73 ? 1.979 -3.234 10.453 1 96.38 73 GLU B C 1
ATOM 1806 O O . GLU B 1 73 ? 1.742 -3.85 11.5 1 96.38 73 GLU B O 1
ATOM 1811 N N . PHE B 1 74 ? 1.26 -2.24 9.984 1 95.06 74 PHE B N 1
ATOM 1812 C CA . PHE B 1 74 ? 0.104 -1.736 10.719 1 95.06 74 PHE B CA 1
ATOM 1813 C C . PHE B 1 74 ? -1.191 -2.275 10.125 1 95.06 74 PHE B C 1
ATOM 1815 O O . PHE B 1 74 ? -1.334 -2.35 8.898 1 95.06 74 PHE B O 1
ATOM 1822 N N . SER B 1 75 ? -2.09 -2.697 10.945 1 90.62 75 SER B N 1
ATOM 1823 C CA . SER B 1 75 ? -3.35 -3.262 10.469 1 90.62 75 SER B CA 1
ATOM 1824 C C . SER B 1 75 ? -4.398 -2.174 10.25 1 90.62 75 SER B C 1
ATOM 1826 O O . SER B 1 75 ? -5.012 -1.697 11.211 1 90.62 75 SER B O 1
ATOM 1828 N N . VAL B 1 76 ? -4.516 -1.751 9.023 1 93.38 76 VAL B N 1
ATOM 1829 C CA . VAL B 1 76 ? -5.578 -0.824 8.648 1 93.38 76 VAL B CA 1
ATOM 1830 C C . VAL B 1 76 ? -6.766 -1.6 8.086 1 93.38 76 VAL B C 1
ATOM 1832 O O . VAL B 1 76 ? -6.59 -2.531 7.297 1 93.38 76 VAL B O 1
ATOM 1835 N N . SER B 1 77 ? -7.957 -1.284 8.531 1 92.56 77 SER B N 1
ATOM 1836 C CA . SER B 1 77 ? -9.164 -1.897 7.988 1 92.56 77 SER B CA 1
ATOM 1837 C C . SER B 1 77 ? -9.914 -0.93 7.082 1 92.56 77 SER B C 1
ATOM 1839 O O . SER B 1 77 ? -9.703 0.282 7.145 1 92.56 77 SER B O 1
ATOM 1841 N N . VAL B 1 78 ? -10.805 -1.485 6.289 1 90.75 78 VAL B N 1
ATOM 1842 C CA . VAL B 1 78 ? -11.602 -0.654 5.398 1 90.75 78 VAL B CA 1
ATOM 1843 C C . VAL B 1 78 ? -12.453 0.314 6.219 1 90.75 78 VAL B C 1
ATOM 1845 O O . VAL B 1 78 ? -12.555 1.496 5.883 1 90.75 78 VAL B O 1
ATOM 1848 N N . SER B 1 79 ? -12.977 -0.182 7.32 1 91.25 79 SER B N 1
ATOM 1849 C CA . SER B 1 79 ? -13.875 0.628 8.141 1 91.25 79 SER B CA 1
ATOM 1850 C C . SER B 1 79 ? -13.117 1.754 8.836 1 91.25 79 SER B C 1
ATOM 1852 O O . SER B 1 79 ? -13.719 2.764 9.219 1 91.25 79 SER B O 1
ATOM 1854 N N . SER B 1 80 ? -11.797 1.603 8.984 1 93.88 80 SER B N 1
ATOM 1855 C CA . SER B 1 80 ? -11.023 2.607 9.703 1 93.88 80 SER B CA 1
ATOM 1856 C C . SER B 1 80 ? -10.195 3.461 8.75 1 93.88 80 SER B C 1
ATOM 1858 O O . SER B 1 80 ? -9.477 4.363 9.18 1 93.88 80 SER B O 1
ATOM 1860 N N . LEU B 1 81 ? -10.328 3.203 7.496 1 94.5 81 LEU B N 1
ATOM 1861 C CA . LEU B 1 81 ? -9.461 3.811 6.492 1 94.5 81 LEU B CA 1
ATOM 1862 C C . LEU B 1 81 ? -9.562 5.332 6.539 1 94.5 81 LEU B C 1
ATOM 1864 O O . LEU B 1 81 ? -8.539 6.023 6.562 1 94.5 81 LEU B O 1
ATOM 1868 N N . ARG B 1 82 ? -10.758 5.832 6.586 1 93.69 82 ARG B N 1
ATOM 1869 C CA . ARG B 1 82 ? -10.961 7.277 6.609 1 93.69 82 ARG B CA 1
ATOM 1870 C C . ARG B 1 82 ? -10.312 7.902 7.84 1 93.69 82 ARG B C 1
ATOM 1872 O O . ARG B 1 82 ? -9.586 8.891 7.734 1 93.69 82 ARG B O 1
ATOM 1879 N N . ASN B 1 83 ? -10.57 7.332 8.984 1 95.25 83 ASN B N 1
ATOM 1880 C CA . ASN B 1 83 ? -10.008 7.852 10.227 1 95.25 83 ASN B CA 1
ATOM 1881 C C . ASN B 1 83 ? -8.484 7.777 10.227 1 95.25 83 ASN B C 1
ATOM 1883 O O . ASN B 1 83 ? -7.812 8.664 10.758 1 95.25 83 ASN B O 1
ATOM 1887 N N . PHE B 1 84 ? -8.016 6.719 9.641 1 96.75 84 PHE B N 1
ATOM 1888 C CA . PHE B 1 84 ? -6.57 6.57 9.547 1 96.75 84 PHE B CA 1
ATOM 1889 C C . PHE B 1 84 ? -5.961 7.715 8.742 1 96.75 84 PHE B C 1
ATOM 1891 O O . PHE B 1 84 ? -5.016 8.367 9.195 1 96.75 84 PHE B O 1
ATOM 1898 N N . ILE B 1 85 ? -6.535 7.992 7.586 1 96.81 85 ILE B N 1
ATOM 1899 C CA . ILE B 1 85 ? -6 9.031 6.715 1 96.81 85 ILE B CA 1
ATOM 1900 C C . ILE B 1 85 ? -6.145 10.391 7.391 1 96.81 85 ILE B C 1
ATOM 1902 O O . ILE B 1 85 ? -5.207 11.195 7.398 1 96.81 85 ILE B O 1
ATOM 1906 N N . LEU B 1 86 ? -7.258 10.641 7.98 1 96.62 86 LEU B N 1
ATOM 1907 C CA . LEU B 1 86 ? -7.496 11.93 8.625 1 96.62 86 LEU B CA 1
ATOM 1908 C C . LEU B 1 86 ? -6.547 12.141 9.797 1 96.62 86 LEU B C 1
ATOM 1910 O O . LEU B 1 86 ? -6.102 13.258 10.055 1 96.62 86 LEU B O 1
ATOM 1914 N N . SER B 1 87 ? -6.176 11.086 10.516 1 97.5 87 SER B N 1
ATOM 1915 C CA . SER B 1 87 ? -5.238 11.172 11.633 1 97.5 87 SER B CA 1
ATOM 1916 C C . SER B 1 87 ? -3.834 11.516 11.148 1 97.5 87 SER B C 1
ATOM 1918 O O . SER B 1 87 ? -2.988 11.945 11.938 1 97.5 87 SER B O 1
ATOM 1920 N N . HIS B 1 88 ? -3.604 11.305 9.906 1 98.44 88 HIS B N 1
ATOM 1921 C CA . HIS B 1 88 ? -2.314 11.602 9.297 1 98.44 88 HIS B CA 1
ATOM 1922 C C . HIS B 1 88 ? -2.398 12.852 8.43 1 98.44 88 HIS B C 1
ATOM 1924 O O . HIS B 1 88 ? -1.59 13.039 7.516 1 98.44 88 HIS B O 1
ATOM 1930 N N . THR B 1 89 ? -3.471 13.641 8.688 1 97.69 89 THR B N 1
ATOM 1931 C CA . THR B 1 89 ? -3.705 14.867 7.93 1 97.69 89 THR B CA 1
ATOM 1932 C C . THR B 1 89 ? -3.787 16.062 8.867 1 97.69 89 THR B C 1
ATOM 1934 O O . THR B 1 89 ? -4.445 16.016 9.906 1 97.69 89 THR B O 1
ATOM 1937 N N . ILE B 1 90 ? -3.018 17.094 8.547 1 97.5 90 ILE B N 1
ATOM 1938 C CA . ILE B 1 90 ? -3.189 18.422 9.148 1 97.5 90 ILE B CA 1
ATOM 1939 C C . ILE B 1 90 ? -3.98 19.312 8.203 1 97.5 90 ILE B C 1
ATOM 1941 O O . ILE B 1 90 ? -3.594 19.516 7.047 1 97.5 90 ILE B O 1
ATOM 1945 N N . PRO B 1 91 ? -5.125 19.875 8.633 1 95.75 91 PRO B N 1
ATOM 1946 C CA . PRO B 1 91 ? -5.973 20.656 7.73 1 95.75 91 PRO B CA 1
ATOM 1947 C C . PRO B 1 91 ? -5.422 22.062 7.461 1 95.75 91 PRO B C 1
ATOM 1949 O O . PRO B 1 91 ? -6.176 23.031 7.465 1 95.75 91 PRO B O 1
ATOM 1952 N N . THR B 1 92 ? -4.191 22.234 7.293 1 95.88 92 THR B N 1
ATOM 1953 C CA . THR B 1 92 ? -3.443 23.422 6.898 1 95.88 92 THR B CA 1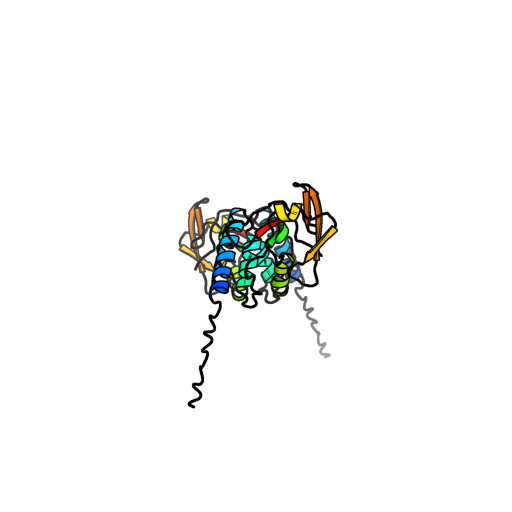
ATOM 1954 C C . THR B 1 92 ? -2.152 23.031 6.184 1 95.88 92 THR B C 1
ATOM 1956 O O . THR B 1 92 ? -1.428 22.141 6.637 1 95.88 92 THR B O 1
ATOM 1959 N N . PRO B 1 93 ? -1.888 23.609 5.059 1 96.94 93 PRO B N 1
ATOM 1960 C CA . PRO B 1 93 ? -0.618 23.281 4.402 1 96.94 93 PRO B CA 1
ATOM 1961 C C . PRO B 1 93 ? 0.59 23.844 5.152 1 96.94 93 PRO B C 1
ATOM 1963 O O . PRO B 1 93 ? 0.663 25.047 5.402 1 96.94 93 PRO B O 1
ATOM 1966 N N . LEU B 1 94 ? 1.483 22.984 5.555 1 97.88 94 LEU B N 1
ATOM 1967 C CA . LEU B 1 94 ? 2.689 23.375 6.281 1 97.88 94 LEU B CA 1
ATOM 1968 C C . LEU B 1 94 ? 3.936 22.828 5.586 1 97.88 94 LEU B C 1
ATOM 1970 O O . LEU B 1 94 ? 4.074 21.625 5.41 1 97.88 94 LEU B O 1
ATOM 1974 N N . ASN B 1 95 ? 4.801 23.719 5.199 1 97.62 95 ASN B N 1
ATOM 1975 C CA . ASN B 1 95 ? 6.129 23.266 4.801 1 97.62 95 ASN B CA 1
ATOM 1976 C C . ASN B 1 95 ? 6.996 22.938 6.016 1 97.62 95 ASN B C 1
ATOM 1978 O O . ASN B 1 95 ? 6.645 23.281 7.145 1 97.62 95 ASN B O 1
ATOM 1982 N N . TYR B 1 96 ? 8.086 22.266 5.695 1 97.94 96 TYR B N 1
ATOM 1983 C CA . TYR B 1 96 ? 8.938 21.844 6.801 1 97.94 96 TYR B CA 1
ATOM 1984 C C . TYR B 1 96 ? 9.414 23.047 7.613 1 97.94 96 TYR B C 1
ATOM 1986 O O . TYR B 1 96 ? 9.516 22.969 8.844 1 97.94 96 TYR B O 1
ATOM 1994 N N . ASN B 1 97 ? 9.766 24.141 6.965 1 96.19 97 ASN B N 1
ATOM 1995 C CA . ASN B 1 97 ? 10.211 25.344 7.66 1 96.19 97 ASN B CA 1
ATOM 1996 C C . ASN B 1 97 ? 9.148 25.875 8.609 1 96.19 97 ASN B C 1
ATOM 1998 O O . ASN B 1 97 ? 9.461 26.422 9.664 1 96.19 97 ASN B O 1
ATOM 2002 N N . ASP B 1 98 ? 7.875 25.797 8.266 1 96.38 98 ASP B N 1
ATOM 2003 C CA . ASP B 1 98 ? 6.789 26.188 9.164 1 96.38 98 ASP B CA 1
ATOM 2004 C C . ASP B 1 98 ? 6.82 25.359 10.445 1 96.38 98 ASP B C 1
ATOM 2006 O O . ASP B 1 98 ? 6.66 25.906 11.539 1 96.38 98 ASP B O 1
ATOM 2010 N N . PHE B 1 99 ? 7.074 24.016 10.328 1 95.5 99 PHE B N 1
ATOM 2011 C CA . PHE B 1 99 ? 7.168 23.125 11.477 1 95.5 99 PHE B CA 1
ATOM 2012 C C . PHE B 1 99 ? 8.273 23.578 12.43 1 95.5 99 PHE B C 1
ATOM 2014 O O . PHE B 1 99 ? 8.078 23.578 13.648 1 95.5 99 PHE B O 1
ATOM 2021 N N . LEU B 1 100 ? 9.367 23.969 11.844 1 94.38 100 LEU B N 1
ATOM 2022 C CA . LEU B 1 100 ? 10.562 24.266 12.633 1 94.38 100 LEU B CA 1
ATOM 2023 C C . LEU B 1 100 ? 10.336 25.484 13.508 1 94.38 100 LEU B C 1
ATOM 2025 O O . LEU B 1 100 ? 11.086 25.719 14.453 1 94.38 100 LEU B O 1
ATOM 2029 N N . HIS B 1 101 ? 9.328 26.234 13.227 1 95.06 101 HIS B N 1
ATOM 2030 C CA . HIS B 1 101 ? 9.031 27.422 14.016 1 95.06 101 HIS B CA 1
ATOM 2031 C C . HIS B 1 101 ? 8.172 27.078 15.227 1 95.06 101 HIS B C 1
ATOM 2033 O O . HIS B 1 101 ? 8.008 27.891 16.141 1 95.06 101 HIS B O 1
ATOM 2039 N N . PHE B 1 102 ? 7.594 25.875 15.227 1 95.94 102 PHE B N 1
ATOM 2040 C CA . PHE B 1 102 ? 6.789 25.453 16.375 1 95.94 102 PHE B CA 1
ATOM 2041 C C . PHE B 1 102 ? 7.68 25.016 17.531 1 95.94 102 PHE B C 1
ATOM 2043 O O . PHE B 1 102 ? 8.531 24.141 17.359 1 95.94 102 PHE B O 1
ATOM 2050 N N . PRO B 1 103 ? 7.523 25.625 18.703 1 95.75 103 PRO B N 1
ATOM 2051 C CA . PRO B 1 103 ? 8.273 25.125 19.859 1 95.75 103 PRO B CA 1
ATOM 2052 C C . PRO B 1 103 ? 7.75 23.797 20.359 1 95.75 103 PRO B C 1
ATOM 2054 O O . PRO B 1 103 ? 6.594 23.438 20.109 1 95.75 103 PRO B O 1
ATOM 2057 N N . THR B 1 104 ? 8.57 23.047 21.016 1 97.06 104 THR B N 1
ATOM 2058 C CA . THR B 1 104 ? 8.156 21.812 21.703 1 97.06 104 THR B CA 1
ATOM 2059 C C . THR B 1 104 ? 6.945 22.062 22.578 1 97.06 104 THR B C 1
ATOM 2061 O O . THR B 1 104 ? 6.875 23.078 23.281 1 97.06 104 THR B O 1
ATOM 2064 N N . GLY B 1 105 ? 5.992 21.172 22.5 1 97.31 105 GLY B N 1
ATOM 2065 C CA . GLY B 1 105 ? 4.785 21.281 23.297 1 97.31 105 GLY B CA 1
ATOM 2066 C C . GLY B 1 105 ? 3.611 21.859 22.547 1 97.31 105 GLY B C 1
ATOM 2067 O O . GLY B 1 105 ? 2.473 21.812 23.016 1 97.31 105 GLY B O 1
ATOM 2068 N N . THR B 1 106 ? 3.896 22.469 21.359 1 97.62 106 THR B N 1
ATOM 2069 C CA . THR B 1 106 ? 2.824 23 20.516 1 97.62 106 THR B CA 1
ATOM 2070 C C . THR B 1 106 ? 1.839 21.891 20.141 1 97.62 106 THR B C 1
ATOM 2072 O O . THR B 1 106 ? 2.244 20.781 19.828 1 97.62 106 THR B O 1
ATOM 2075 N N . LEU B 1 107 ? 0.515 22.156 20.172 1 97.88 107 LEU B N 1
ATOM 2076 C CA . LEU B 1 107 ? -0.542 21.266 19.719 1 97.88 107 LEU B CA 1
ATOM 2077 C C . LEU B 1 107 ? -1.127 21.734 18.391 1 97.88 107 LEU B C 1
ATOM 2079 O O . LEU B 1 107 ? -1.49 22.891 18.25 1 97.88 107 LEU B O 1
ATOM 2083 N N . ILE B 1 108 ? -1.156 20.859 17.453 1 97.5 108 ILE B N 1
ATOM 2084 C CA . ILE B 1 108 ? -1.735 21.109 16.141 1 97.5 108 ILE B CA 1
ATOM 2085 C C . ILE B 1 108 ? -2.898 20.156 15.898 1 97.5 108 ILE B C 1
ATOM 2087 O O . ILE B 1 108 ? -2.793 18.953 16.172 1 97.5 108 ILE B O 1
ATOM 2091 N N . PRO B 1 109 ? -3.998 20.641 15.383 1 97.31 109 PRO B N 1
ATOM 2092 C CA . PRO B 1 109 ? -5.105 19.734 15.102 1 97.31 109 PRO B CA 1
ATOM 2093 C C . PRO B 1 109 ? -4.805 18.781 13.945 1 97.31 109 PRO B C 1
ATOM 2095 O O . PRO B 1 109 ? -4.129 19.172 12.984 1 97.31 109 PRO B O 1
ATOM 2098 N N . SER B 1 110 ? -5.32 17.547 14.062 1 98 110 SER B N 1
ATOM 2099 C CA . SER B 1 110 ? -5.375 16.641 12.914 1 98 110 SER B CA 1
ATOM 2100 C C . SER B 1 110 ? -6.707 16.766 12.18 1 98 110 SER B C 1
ATOM 2102 O O . SER B 1 110 ? -7.508 17.656 12.484 1 98 110 SER B O 1
ATOM 2104 N N . GLY B 1 111 ? -6.906 15.945 11.195 1 95.81 111 GLY B N 1
ATOM 2105 C CA . GLY B 1 111 ? -8.172 15.898 10.484 1 95.81 111 GLY B CA 1
ATOM 2106 C C . GLY B 1 111 ? -9.305 15.344 11.32 1 95.81 111 GLY B C 1
ATOM 2107 O O . GLY B 1 111 ? -10.477 15.422 10.93 1 95.81 111 GLY B O 1
ATOM 2108 N N . ILE B 1 112 ? -8.906 14.695 12.453 1 96 112 ILE B N 1
ATOM 2109 C CA . ILE B 1 112 ? -9.891 14.273 13.438 1 96 112 ILE B CA 1
ATOM 2110 C C . ILE B 1 112 ? -9.977 15.305 14.562 1 96 112 ILE B C 1
ATOM 2112 O O . ILE B 1 112 ? -9.008 15.523 15.297 1 96 112 ILE B O 1
ATOM 2116 N N . GLN B 1 113 ? -11.094 15.953 14.719 1 92.19 113 GLN B N 1
ATOM 2117 C CA . GLN B 1 113 ? -11.305 17.109 15.594 1 92.19 113 GLN B CA 1
ATOM 2118 C C . GLN B 1 113 ? -10.836 16.812 17.016 1 92.19 113 GLN B C 1
ATOM 2120 O O . GLN B 1 113 ? -10.273 17.688 17.688 1 92.19 113 GLN B O 1
ATOM 2125 N N . THR B 1 114 ? -10.922 15.625 17.438 1 96.06 114 THR B N 1
ATOM 2126 C CA . THR B 1 114 ? -10.617 15.305 18.828 1 96.06 114 THR B CA 1
ATOM 2127 C C . THR B 1 114 ? -9.18 14.812 18.969 1 96.06 114 THR B C 1
ATOM 2129 O O . THR B 1 114 ? -8.742 14.453 20.062 1 96.06 114 THR B O 1
ATOM 2132 N N . ARG B 1 115 ? -8.414 14.867 17.938 1 97.44 115 ARG B N 1
ATOM 2133 C CA . ARG B 1 115 ? -7.035 14.375 17.969 1 97.44 115 ARG B CA 1
ATOM 2134 C C . ARG B 1 115 ? -6.051 15.5 17.641 1 97.44 115 ARG B C 1
ATOM 2136 O O . ARG B 1 115 ? -6.043 16.031 16.531 1 97.44 115 ARG B O 1
ATOM 2143 N N . MET B 1 116 ? -5.219 15.742 18.625 1 98.38 116 MET B N 1
ATOM 2144 C CA . MET B 1 116 ? -4.191 16.766 18.453 1 98.38 116 MET B CA 1
ATOM 2145 C C . MET B 1 116 ? -2.814 16.141 18.297 1 98.38 116 MET B C 1
ATOM 2147 O O . MET B 1 116 ? -2.51 15.125 18.938 1 98.38 116 MET B O 1
ATOM 2151 N N . ILE B 1 117 ? -2.039 16.766 17.5 1 98.62 117 ILE B N 1
ATOM 2152 C CA . ILE B 1 117 ? -0.654 16.359 17.281 1 98.62 117 ILE B CA 1
ATOM 2153 C C . ILE B 1 117 ? 0.27 17.219 18.156 1 98.62 117 ILE B C 1
ATOM 2155 O O . ILE B 1 117 ? 0.22 18.453 18.094 1 98.62 117 ILE B O 1
ATOM 2159 N N . THR B 1 118 ? 1.085 16.594 18.922 1 98.38 118 THR B N 1
ATOM 2160 C CA . THR B 1 118 ? 2.07 17.281 19.75 1 98.38 118 THR B CA 1
ATOM 2161 C C . THR B 1 118 ? 3.414 17.359 19.031 1 98.38 118 THR B C 1
ATOM 2163 O O . THR B 1 118 ? 3.91 16.359 18.516 1 98.38 118 THR B O 1
ATOM 2166 N N . ILE B 1 119 ? 4 18.5 19.094 1 97.94 119 ILE B N 1
ATOM 2167 C CA . ILE B 1 119 ? 5.262 18.734 18.406 1 97.94 119 ILE B CA 1
ATOM 2168 C C . ILE B 1 119 ? 6.418 18.656 19.391 1 97.94 119 ILE B C 1
ATOM 2170 O O . ILE B 1 119 ? 6.328 19.188 20.5 1 97.94 119 ILE B O 1
ATOM 2174 N N . GLN B 1 120 ? 7.418 17.953 19.094 1 97.5 120 GLN B N 1
ATOM 2175 C CA . GLN B 1 120 ? 8.719 18.031 19.734 1 97.5 120 GLN B CA 1
ATOM 2176 C C . GLN B 1 120 ? 9.797 18.516 18.766 1 97.5 120 GLN B C 1
ATOM 2178 O O . GLN B 1 120 ? 10.102 17.828 17.781 1 97.5 120 GLN B O 1
ATOM 2183 N N . ASN B 1 121 ? 10.32 19.641 18.984 1 96.62 121 ASN B N 1
ATOM 2184 C CA . ASN B 1 121 ? 11.312 20.281 18.125 1 96.62 121 ASN B CA 1
ATOM 2185 C C . ASN B 1 121 ? 12.711 20.203 18.734 1 96.62 121 ASN B C 1
ATOM 2187 O O . ASN B 1 121 ? 13.07 21.031 19.562 1 96.62 121 ASN B O 1
ATOM 2191 N N . HIS B 1 122 ? 13.523 19.219 18.359 1 93.44 122 HIS B N 1
ATOM 2192 C CA . HIS B 1 122 ? 14.898 19.062 18.844 1 93.44 122 HIS B CA 1
ATOM 2193 C C . HIS B 1 122 ? 15.898 19.516 17.781 1 93.44 122 HIS B C 1
ATOM 2195 O O . HIS B 1 122 ? 16.984 18.938 17.672 1 93.44 122 HIS B O 1
ATOM 2201 N N . GLY B 1 123 ? 15.391 20.359 16.922 1 87.38 123 GLY B N 1
ATOM 2202 C CA . GLY B 1 123 ? 16.219 20.875 15.844 1 87.38 123 GLY B CA 1
ATOM 2203 C C . GLY B 1 123 ? 15.844 20.312 14.484 1 87.38 123 GLY B C 1
ATOM 2204 O O . GLY B 1 123 ? 14.945 19.469 14.383 1 87.38 123 GLY B O 1
ATOM 2205 N N . ARG B 1 124 ? 16.547 20.703 13.422 1 84.06 124 ARG B N 1
ATOM 2206 C CA . ARG B 1 124 ? 16.203 20.469 12.023 1 84.06 124 ARG B CA 1
ATOM 2207 C C . ARG B 1 124 ? 16.234 18.969 11.703 1 84.06 124 ARG B C 1
ATOM 2209 O O . ARG B 1 124 ? 15.43 18.5 10.898 1 84.06 124 ARG B O 1
ATOM 2216 N N . SER B 1 125 ? 17.031 18.281 12.367 1 88.31 125 SER B N 1
ATOM 2217 C CA . SER B 1 125 ? 17.188 16.875 11.984 1 88.31 125 SER B CA 1
ATOM 2218 C C . SER B 1 125 ? 16.438 15.961 12.938 1 88.31 125 SER B C 1
ATOM 2220 O O . SER B 1 125 ? 16.469 14.742 12.789 1 88.31 125 SER B O 1
ATOM 2222 N N . ASN B 1 126 ? 15.82 16.562 13.844 1 93.88 126 ASN B N 1
ATOM 2223 C CA . ASN B 1 126 ? 15.117 15.781 14.852 1 93.88 126 ASN B CA 1
ATOM 2224 C C . ASN B 1 126 ? 13.805 16.438 15.266 1 93.88 126 ASN B C 1
ATOM 2226 O O . ASN B 1 126 ? 13.727 17.062 16.328 1 93.88 126 ASN B O 1
ATOM 2230 N N . PHE B 1 127 ? 12.828 16.391 14.477 1 97.06 127 PHE B N 1
ATOM 2231 C CA . PHE B 1 127 ? 11.5 16.969 14.664 1 97.06 127 PHE B CA 1
ATOM 2232 C C . PHE B 1 127 ? 10.445 15.867 14.742 1 97.06 127 PHE B C 1
ATOM 2234 O O . PHE B 1 127 ? 10.32 15.055 13.82 1 97.06 127 PHE B O 1
ATOM 2241 N N . LEU B 1 128 ? 9.688 15.844 15.82 1 98.06 128 LEU B N 1
ATOM 2242 C CA . LEU B 1 128 ? 8.734 14.758 16.062 1 98.06 128 LEU B CA 1
ATOM 2243 C C . LEU B 1 128 ? 7.305 15.281 16.031 1 98.06 128 LEU B C 1
ATOM 2245 O O . LEU B 1 128 ? 7.039 16.391 16.5 1 98.06 128 LEU B O 1
ATOM 2249 N N . VAL B 1 129 ? 6.441 14.562 15.484 1 98.38 129 VAL B N 1
ATOM 2250 C CA . VAL B 1 129 ? 4.992 14.703 15.57 1 98.38 129 VAL B CA 1
ATOM 2251 C C . VAL B 1 129 ? 4.398 13.516 16.328 1 98.38 129 VAL B C 1
ATOM 2253 O O . VAL B 1 129 ? 4.309 12.414 15.789 1 98.38 129 VAL B O 1
ATOM 2256 N N . ASN B 1 130 ? 3.959 13.695 17.516 1 98.31 130 ASN B N 1
ATOM 2257 C CA . ASN B 1 130 ? 3.617 12.633 18.453 1 98.31 130 ASN B CA 1
ATOM 2258 C C . ASN B 1 130 ? 4.762 11.633 18.609 1 98.31 130 ASN B C 1
ATOM 2260 O O . ASN B 1 130 ? 5.863 12.008 19.031 1 98.31 130 ASN B O 1
ATOM 2264 N N . ASN B 1 131 ? 4.57 10.406 18.266 1 98.38 131 ASN B N 1
ATOM 2265 C CA . ASN B 1 131 ? 5.57 9.352 18.422 1 98.38 131 ASN B CA 1
ATOM 2266 C C . ASN B 1 131 ? 6.496 9.273 17.219 1 98.38 131 ASN B C 1
ATOM 2268 O O . ASN B 1 131 ? 7.48 8.531 17.219 1 98.38 131 ASN B O 1
ATOM 2272 N N . ALA B 1 132 ? 6.215 9.992 16.156 1 98.56 132 ALA B N 1
ATOM 2273 C CA . ALA B 1 132 ? 6.879 9.781 14.883 1 98.56 132 ALA B CA 1
ATOM 2274 C C . ALA B 1 132 ? 7.836 10.922 14.562 1 98.56 132 ALA B C 1
ATOM 2276 O O . ALA B 1 132 ? 7.547 12.086 14.867 1 98.56 132 ALA B O 1
ATOM 2277 N N . GLN B 1 133 ? 8.922 10.641 13.898 1 98.5 133 GLN B N 1
ATOM 2278 C CA . GLN B 1 133 ? 9.891 11.625 13.422 1 98.5 133 GLN B CA 1
ATOM 2279 C C . GLN B 1 133 ? 9.672 11.938 11.945 1 98.5 133 GLN B C 1
ATOM 2281 O O . GLN B 1 133 ? 9.414 11.039 11.148 1 98.5 133 GLN B O 1
ATOM 2286 N N . ILE B 1 134 ? 9.695 13.211 11.609 1 98.5 134 ILE B N 1
ATOM 2287 C CA . ILE B 1 134 ? 9.719 13.555 10.188 1 98.5 134 ILE B CA 1
ATOM 2288 C C . ILE B 1 134 ? 11.078 13.195 9.594 1 98.5 134 ILE B C 1
ATOM 2290 O O . ILE B 1 134 ? 12.102 13.75 9.984 1 98.5 134 ILE B O 1
ATOM 2294 N N . VAL B 1 135 ? 11.086 12.289 8.68 1 98.56 135 VAL B N 1
ATOM 2295 C CA . VAL B 1 135 ? 12.359 11.781 8.164 1 98.56 135 VAL B CA 1
ATOM 2296 C C . VAL B 1 135 ? 12.508 12.164 6.695 1 98.56 135 VAL B C 1
ATOM 2298 O O . VAL B 1 135 ? 13.602 12.078 6.137 1 98.56 135 VAL B O 1
ATOM 2301 N N . ALA B 1 136 ? 11.5 12.562 6.016 1 98.62 136 ALA B N 1
ATOM 2302 C CA . ALA B 1 136 ? 11.508 13.055 4.641 1 98.62 136 ALA B CA 1
ATOM 2303 C C . ALA B 1 136 ? 10.68 14.328 4.512 1 98.62 136 ALA B C 1
ATOM 2305 O O . ALA B 1 136 ? 9.508 14.273 4.133 1 98.62 136 ALA B O 1
ATOM 2306 N N . PRO B 1 137 ? 11.273 15.469 4.754 1 98.44 137 PRO B N 1
ATOM 2307 C CA . PRO B 1 137 ? 10.547 16.734 4.672 1 98.44 137 PRO B CA 1
ATOM 2308 C C . PRO B 1 137 ? 10.281 17.172 3.232 1 98.44 137 PRO B C 1
ATOM 2310 O O . PRO B 1 137 ? 11.078 16.875 2.336 1 98.44 137 PRO B O 1
ATOM 2313 N N . ASN B 1 138 ? 9.172 17.797 2.955 1 98.62 138 ASN B N 1
ATOM 2314 C CA . ASN B 1 138 ? 8.875 18.516 1.723 1 98.62 138 ASN B CA 1
ATOM 2315 C C . ASN B 1 138 ? 8.852 17.578 0.519 1 98.62 138 ASN B C 1
ATOM 2317 O O . ASN B 1 138 ? 9.461 17.875 -0.511 1 98.62 138 ASN B O 1
ATOM 2321 N N . VAL B 1 139 ? 8.102 16.547 0.713 1 98.88 139 VAL B N 1
ATOM 2322 C CA . VAL B 1 139 ? 7.953 15.57 -0.366 1 98.88 139 VAL B CA 1
ATOM 2323 C C . VAL B 1 139 ? 7.062 16.141 -1.461 1 98.88 139 VAL B C 1
ATOM 2325 O O . VAL B 1 139 ? 7.336 15.977 -2.65 1 98.88 139 VAL B O 1
ATOM 2328 N N . CYS B 1 140 ? 5.977 16.797 -1.062 1 98.31 140 CYS B N 1
ATOM 2329 C CA . CYS B 1 140 ? 5.066 17.453 -1.993 1 98.31 140 CYS B CA 1
ATOM 2330 C C . CYS B 1 140 ? 5.254 18.969 -1.969 1 98.31 140 CYS B C 1
ATOM 2332 O O . CYS B 1 140 ? 5.074 19.594 -0.928 1 98.31 140 CYS B O 1
ATOM 2334 N N . GLN B 1 141 ? 5.523 19.578 -3.154 1 97.06 141 GLN B N 1
ATOM 2335 C CA . GLN B 1 141 ? 5.785 21 -3.201 1 97.06 141 GLN B CA 1
ATOM 2336 C C . GLN B 1 141 ? 5.148 21.641 -4.434 1 97.06 141 GLN B C 1
ATOM 2338 O O . GLN B 1 141 ? 5.176 22.859 -4.59 1 97.06 141 GLN B O 1
ATOM 2343 N N . SER B 1 142 ? 4.477 20.859 -5.281 1 96.44 142 SER B N 1
ATOM 2344 C CA . SER B 1 142 ? 4.039 21.359 -6.586 1 96.44 142 SER B CA 1
ATOM 2345 C C . SER B 1 142 ? 2.545 21.656 -6.59 1 96.44 142 SER B C 1
ATOM 2347 O O . SER B 1 142 ? 1.979 22 -7.629 1 96.44 142 SER B O 1
ATOM 2349 N N . SER B 1 143 ? 1.848 21.438 -5.551 1 94.94 143 SER B N 1
ATOM 2350 C CA . SER B 1 143 ? 0.425 21.719 -5.391 1 94.94 143 SER B CA 1
ATOM 2351 C C . SER B 1 143 ? 0.135 22.359 -4.035 1 94.94 143 SER B C 1
ATOM 2353 O O . SER B 1 143 ? 1.058 22.75 -3.316 1 94.94 143 SER B O 1
ATOM 2355 N N . SER B 1 144 ? -1.146 22.531 -3.764 1 95.19 144 SER B N 1
ATOM 2356 C CA . SER B 1 144 ? -1.529 23.125 -2.484 1 95.19 144 SER B CA 1
ATOM 2357 C C . SER B 1 144 ? -1.405 22.109 -1.352 1 95.19 144 SER B C 1
ATOM 2359 O O . SER B 1 144 ? -1.567 22.453 -0.18 1 95.19 144 SER B O 1
ATOM 2361 N N . ILE B 1 145 ? -1.093 20.891 -1.643 1 96.88 145 ILE B N 1
ATOM 2362 C CA . ILE B 1 145 ? -0.948 19.812 -0.67 1 96.88 145 ILE B CA 1
ATOM 2363 C C . ILE B 1 145 ? 0.521 19.656 -0.28 1 96.88 145 ILE B C 1
ATOM 2365 O O . ILE B 1 145 ? 1.403 19.688 -1.142 1 96.88 145 ILE B O 1
ATOM 2369 N N . ARG B 1 146 ? 0.766 19.641 0.983 1 98.31 146 ARG B N 1
ATOM 2370 C CA . ARG B 1 146 ? 2.1 19.359 1.508 1 98.31 146 ARG B CA 1
ATOM 2371 C C . ARG B 1 146 ? 2.191 17.938 2.051 1 98.31 146 ARG B C 1
ATOM 2373 O O . ARG B 1 146 ? 1.195 17.375 2.52 1 98.31 146 ARG B O 1
ATOM 2380 N N . CYS B 1 147 ? 3.369 17.422 1.899 1 98.69 147 CYS B N 1
ATOM 2381 C CA . CYS B 1 147 ? 3.582 16.062 2.387 1 98.69 147 CYS B CA 1
ATOM 2382 C C . CYS B 1 147 ? 4.957 15.93 3.031 1 98.69 147 CYS B C 1
ATOM 2384 O O . CYS B 1 147 ? 5.949 16.422 2.5 1 98.69 147 CYS B O 1
ATOM 2386 N N . HIS B 1 148 ? 5.031 15.273 4.125 1 98.88 148 HIS B N 1
ATOM 2387 C CA . HIS B 1 148 ? 6.262 14.898 4.816 1 98.88 148 HIS B CA 1
ATOM 2388 C C . HIS B 1 148 ? 6.25 13.43 5.203 1 98.88 148 HIS B C 1
ATOM 2390 O O . HIS B 1 148 ? 5.223 12.906 5.637 1 98.88 148 HIS B O 1
ATOM 2396 N N . GLY B 1 149 ? 7.352 12.703 4.941 1 98.88 149 GLY B N 1
ATOM 2397 C CA . GLY B 1 149 ? 7.48 11.32 5.379 1 98.88 149 GLY B CA 1
ATOM 2398 C C . GLY B 1 149 ? 7.793 11.188 6.855 1 98.88 149 GLY B C 1
ATOM 2399 O O . GLY B 1 149 ? 8.578 11.969 7.402 1 98.88 149 GLY B O 1
ATOM 2400 N N . ILE B 1 150 ? 7.18 10.203 7.492 1 98.88 150 ILE B N 1
ATOM 2401 C CA . ILE B 1 150 ? 7.441 9.93 8.898 1 98.88 150 ILE B CA 1
ATOM 2402 C C . ILE B 1 150 ? 7.852 8.469 9.078 1 98.88 150 ILE B C 1
ATOM 2404 O O . ILE B 1 150 ? 7.531 7.625 8.242 1 98.88 150 ILE B O 1
ATOM 2408 N N . ASP 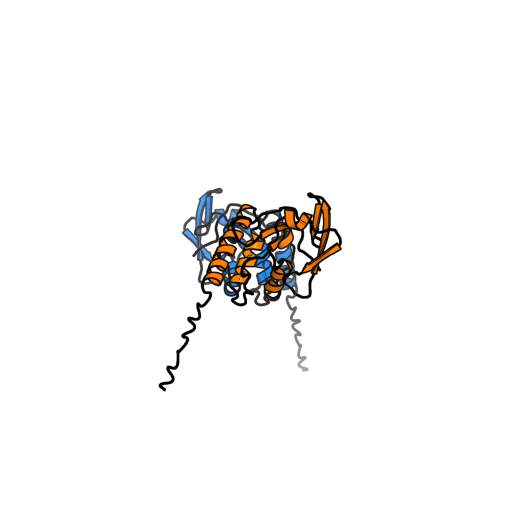B 1 151 ? 8.539 8.219 10.18 1 98.56 151 ASP B N 1
ATOM 2409 C CA . ASP B 1 151 ? 9.195 6.922 10.32 1 98.56 151 ASP B CA 1
ATOM 2410 C C . ASP B 1 151 ? 8.273 5.914 11 1 98.56 151 ASP B C 1
ATOM 2412 O O . ASP B 1 151 ? 8.609 4.727 11.094 1 98.56 151 ASP B O 1
ATOM 2416 N N . LYS B 1 152 ? 7.098 6.379 11.516 1 98.06 152 LYS B N 1
ATOM 2417 C CA . LYS B 1 152 ? 6.113 5.535 12.195 1 98.06 152 LYS B CA 1
ATOM 2418 C C . LYS B 1 152 ? 4.691 5.949 11.828 1 98.06 152 LYS B C 1
ATOM 2420 O O . LYS B 1 152 ? 4.457 7.082 11.406 1 98.06 152 LYS B O 1
ATOM 2425 N N . VAL B 1 153 ? 3.836 4.961 11.984 1 98.75 153 VAL B N 1
ATOM 2426 C CA . VAL B 1 153 ? 2.422 5.324 12.008 1 98.75 153 VAL B CA 1
ATOM 2427 C C . VAL B 1 153 ? 2.141 6.219 13.219 1 98.75 153 VAL B C 1
ATOM 2429 O O . VAL B 1 153 ? 2.582 5.926 14.328 1 98.75 153 VAL B O 1
ATOM 2432 N N . ILE B 1 154 ? 1.488 7.324 12.977 1 98.56 154 ILE B N 1
ATOM 2433 C CA . ILE B 1 154 ? 1.239 8.266 14.062 1 98.56 154 ILE B CA 1
ATOM 2434 C C . ILE B 1 154 ? 0.253 7.66 15.055 1 98.56 154 ILE B C 1
ATOM 2436 O O . ILE B 1 154 ? -0.726 7.023 14.664 1 98.56 154 ILE B O 1
ATOM 2440 N N . GLU B 1 155 ? 0.506 7.863 16.312 1 97.31 155 GLU B N 1
ATOM 2441 C CA . GLU B 1 155 ? -0.354 7.371 17.375 1 97.31 155 GLU B CA 1
ATOM 2442 C C . GLU B 1 155 ? -0.846 8.516 18.266 1 97.31 155 GLU B C 1
ATOM 2444 O O . GLU B 1 155 ? -0.169 9.539 18.391 1 97.31 155 GLU B O 1
ATOM 2449 N N . TYR B 1 156 ? -1.977 8.297 18.828 1 96.5 156 TYR B N 1
ATOM 2450 C CA . TYR B 1 156 ? -2.604 9.305 19.672 1 96.5 156 TYR B CA 1
ATOM 2451 C C . TYR B 1 156 ? -2.92 8.734 21.047 1 96.5 156 TYR B C 1
ATOM 2453 O O . TYR B 1 156 ? -3.166 7.531 21.188 1 96.5 156 TYR B O 1
#

InterPro domains:
  IPR000782 FAS1 domain [PF02469] (42-154)
  IPR000782 FAS1 domain [PS50213] (23-154)
  IPR036378 FAS1 domain superfamily [G3DSA:2.30.180.10] (13-155)
  IPR036378 FAS1 domain superfamily [SSF82153] (42-154)
  IPR053339 FAS1 domain-containing protein [PTHR36069] (4-155)

Nearest PDB structures (foldseek):
  7asg-assembly1_A  TM=7.874E-01  e=1.356E-07  Homo sapiens
  7asc-assembly1_A  TM=8.009E-01  e=2.728E-07  Homo sapiens
  5yjh-assembly1_A-2  TM=8.094E-01  e=1.175E-06  Homo sapiens
  7as7-assembly1_A  TM=7.675E-01  e=6.636E-07  Homo sapiens
  5yjg-assembly1_A  TM=6.810E-01  e=2.116E-07  Homo sapiens

Organism: Nelumbo nucifera (NCBI:txid4432)

Foldseek 3Di:
DDDPPPPPPPPPPPPPVQQVQLVVQLVLQLVLCVVVPLPPVSVLVVLQVVVPPDPCCSFAKEFAGEHPVQVVVDDDDPVCSRVLRQQRIQNHADFLVNLLPDDFQDWGDTSDRVDTWGWHHPDSCFIDTAPWTFHATFSDDPGSYGYTYIHHRHDD/DDPPDPPPPPPPPPVPVQQVLLVVQLVLLLVLCVVVPLPPVSVLVVLQVVVPPDPCCSFAKEFAGEHPVQVVVDDDDPVCSRVLRQQRIQNHADFLVNLLPDDFQDWGDTSDRVDTWGWHHPDSCFIDTAPWTFHATFSDDPGSYGYTYIHHRHDD

pLDDT: mean 87.6, std 17.6, range [39.78, 98.94]

Solvent-accessible surface area (backbone atoms only — not comparable to full-atom values): 17031 Å² total; per-residue (Å²): 134,87,82,77,79,79,79,80,77,76,78,78,74,72,79,59,66,58,62,59,50,16,55,52,26,51,54,53,30,45,52,35,33,46,75,71,61,31,23,38,52,41,39,50,50,44,27,48,59,58,61,71,71,52,71,70,77,55,48,40,23,19,37,53,38,33,37,31,68,47,47,41,73,47,90,56,33,65,90,45,42,65,60,54,52,27,62,31,22,28,79,47,56,52,55,56,71,59,55,71,69,44,55,59,71,40,75,41,63,28,54,38,89,88,39,67,39,38,31,42,54,72,49,93,86,40,34,27,48,52,82,12,38,57,76,37,69,58,51,20,75,88,42,56,32,20,27,29,30,18,69,32,68,73,61,131,135,84,82,78,78,79,78,80,77,77,79,77,73,71,80,58,66,58,62,60,51,16,55,50,25,51,52,52,30,43,52,35,33,45,76,71,62,30,23,41,52,42,39,50,52,43,27,48,60,58,60,70,72,51,71,69,78,55,49,38,24,18,39,53,37,34,38,33,68,46,47,42,73,47,90,56,32,64,91,45,42,65,60,53,52,27,61,32,22,28,78,46,56,52,54,55,73,61,55,70,68,44,56,58,72,41,74,41,63,27,56,38,88,89,40,67,40,38,32,40,54,73,49,95,86,41,32,28,49,51,82,14,39,58,75,36,69,58,50,20,76,90,41,57,32,20,27,29,30,19,70,33,70,73,61,130